Protein AF-0000000068390108 (afdb_homodimer)

Secondary structure (DSSP, 8-s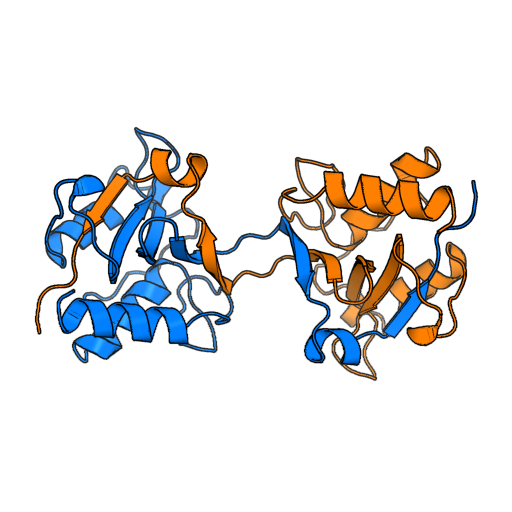tate):
--HHHHHHHHHHHHHTTPBB-TT-EETTTEE-HHHHHHHHHHHHHSS-S--PPP--TTHHHHSSS-HHHHHHHHHSEEE--GGG--TT-EEEEESSTTSPEEEEEEE-STTEEEEEEEEEEEEEEE--HHHHTTEEEEEEPPP-/--HHHHHHHHHHHHHTTPBB-TT-EETTTEE-HHHHHHHHHHHHHSS-S--PPP--TTHHHHSSS-HHHHHHHHHSEEE--GGG--TT-EEEE-SSTTSPP-EEEEE-STTEEEEEEEEEEEEEEE--HHHHTTEEEEEEPPP-

InterPro domains:
  IPR000064 Endopeptidase, NLPC/P60 domain [PF00877] (17-137)
  IPR000064 Endopeptidase, NLPC/P60 domain [PS51935] (2-142)
  IPR011929 NlpC/P60 family, putative phage cell wall peptidase [TIGR02219] (8-142)
  IPR038765 Papain-like cysteine peptidase superfamily [SSF54001] (2-142)

pLDDT: mean 88.24, std 10.46, range [54.06, 98.31]

Solvent-accessible surface area (backbone atoms only — not comparable to full-atom values): 15511 Å² total; per-residue (Å²): 131,53,72,62,26,52,50,45,40,54,48,55,58,70,30,50,67,13,30,41,28,86,90,27,55,38,82,71,65,18,17,20,31,66,20,48,54,48,42,48,42,28,71,70,71,71,45,72,91,67,82,75,69,94,69,57,99,60,46,46,72,74,58,91,47,38,60,56,56,53,49,46,64,74,69,30,41,84,38,96,40,78,90,73,56,50,51,29,20,39,38,32,26,20,92,42,94,89,42,39,37,73,44,36,33,32,30,55,48,98,52,24,27,36,30,33,34,73,49,27,22,23,40,80,39,71,53,42,71,76,54,57,73,19,52,68,46,40,28,31,75,64,76,128,130,54,73,61,26,52,49,45,38,54,48,54,59,70,32,50,68,14,30,42,28,85,89,25,57,38,82,70,66,18,16,20,31,65,21,48,53,48,40,48,40,26,73,71,70,71,45,72,91,67,84,75,70,94,68,57,101,61,48,46,71,75,61,88,46,41,59,56,54,53,48,44,63,73,68,28,40,84,37,97,40,77,90,72,56,49,52,29,19,37,37,31,25,20,92,44,94,90,43,39,38,74,44,39,34,32,29,54,49,97,51,25,27,36,30,32,34,74,48,26,23,21,43,80,39,72,53,42,69,77,55,57,74,19,53,69,47,40,28,31,75,64,75,128

Organism: Agrobacterium fabrum (strain C58 / ATCC 33970) (NCBI:txid176299)

Sequence (288 aa):
MSDTAQKVLAMAESWIGTPYRHQASLSGVGCDCLGLIRGIWRGLYGHEPELPPPYAPDWAERGGEDRLMAAAKRHFLTVPGMEEAQPGDLLLFRWRADAAAKHLGILAGPEHFIHAYEQAAVVRSALVPGWKRRIAGTFRFPDPMSDTAQKVLAMAESWIGTPYRHQASLSGVGCDCLGLIRGIWRGLYGHEPELPPPYAPDWAERGGEDRLMAAAKRHFLTVPGMEEAQPGDLLLFRWRADAAAKHLGILAGPEHFIHAYEQAAVVRSALVPGWKRRIAGTFRFPDP

Radius of gyration: 21.52 Å; Cα contacts (8 Å, |Δi|>4): 615; chains: 2; bounding box: 37×59×45 Å

Foldseek 3Di:
DDPLLVLLLVLLVQQPPAADDPPAADRNDYYAQVSSVQNSVCVRPVDGPDDDDDADLCRQAPPQDQVVVVSCVVRHDDDPDLVRDDFSDKDWDDPDPSGHTRGIFTHHPSPDTGGRDPDDDDDDDDCDPVNVVVDPDDDDDDDD/DDPLLVLLLVLLVQQPPAADDPPAADRNDYYAQVSSVQNSVCVRPVDGPDDDDDADLCRQAPPQDQVVVVSCVVRHDDDPDLVRDDFSDKDWDDPDPSGHTRGMFTHHPSPDTGGRDPDDDDDDDDCDPVNVVVDPDDDDDDDD

Structure (mmCIF, N/CA/C/O backbone):
data_AF-0000000068390108-model_v1
#
loop_
_entity.id
_entity.type
_entity.pdbx_description
1 polymer 'NlpC/P60 domain-containing protein'
#
loop_
_atom_site.group_PDB
_atom_site.id
_atom_site.type_symbol
_atom_site.label_atom_id
_atom_site.label_alt_id
_atom_site.label_comp_id
_atom_site.label_asym_id
_atom_site.label_entity_id
_atom_site.label_seq_id
_atom_site.pdbx_PDB_ins_code
_atom_site.Cartn_x
_atom_site.Cartn_y
_atom_site.Cartn_z
_atom_site.occupancy
_atom_site.B_iso_or_equiv
_atom_site.auth_seq_id
_atom_site.auth_comp_id
_atom_site.auth_asym_id
_atom_site.auth_atom_id
_atom_site.pdbx_PDB_model_num
ATOM 1 N N . MET A 1 1 ? 14.734 19.656 18.812 1 75.75 1 MET A N 1
ATOM 2 C CA . MET A 1 1 ? 13.344 19.391 18.484 1 75.75 1 MET A CA 1
ATOM 3 C C . MET A 1 1 ? 12.414 19.906 19.578 1 75.75 1 MET A C 1
ATOM 5 O O . MET A 1 1 ? 12.672 19.688 20.766 1 75.75 1 MET A O 1
ATOM 9 N N . SER A 1 2 ? 11.406 20.688 19.141 1 88.25 2 SER A N 1
ATOM 10 C CA . SER A 1 2 ? 10.453 21.266 20.078 1 88.25 2 SER A CA 1
ATOM 11 C C . SER A 1 2 ? 9.57 20.188 20.703 1 88.25 2 SER A C 1
ATOM 13 O O . SER A 1 2 ? 9.5 19.062 20.188 1 88.25 2 SER A O 1
ATOM 15 N N . ASP A 1 3 ? 8.992 20.484 21.859 1 92.81 3 ASP A N 1
ATOM 16 C CA . ASP A 1 3 ? 8.062 19.562 22.5 1 92.81 3 ASP A CA 1
ATOM 17 C C . ASP A 1 3 ? 6.918 19.203 21.562 1 92.81 3 ASP A C 1
ATOM 19 O O . ASP A 1 3 ? 6.523 18.031 21.484 1 92.81 3 ASP A O 1
ATOM 23 N N . THR A 1 4 ? 6.484 20.203 20.875 1 95.88 4 THR A N 1
ATOM 24 C CA . THR A 1 4 ? 5.398 19.969 19.922 1 95.88 4 THR A CA 1
ATOM 25 C C . THR A 1 4 ? 5.832 19.016 18.828 1 95.88 4 THR A C 1
ATOM 27 O O . THR A 1 4 ? 5.102 18.078 18.484 1 95.88 4 THR A O 1
ATOM 30 N N . ALA A 1 5 ? 7.008 19.203 18.312 1 95.56 5 ALA A N 1
ATOM 31 C CA . ALA A 1 5 ? 7.539 18.344 17.266 1 95.56 5 ALA A CA 1
ATOM 32 C C . ALA A 1 5 ? 7.672 16.906 17.734 1 95.56 5 ALA A C 1
ATOM 34 O O . ALA A 1 5 ? 7.363 15.969 17 1 95.56 5 ALA A O 1
ATOM 35 N N . GLN A 1 6 ? 8.117 16.75 18.922 1 95.5 6 GLN A N 1
ATOM 36 C CA . GLN A 1 6 ? 8.273 15.414 19.5 1 95.5 6 GLN A CA 1
ATOM 37 C C . GLN A 1 6 ? 6.922 14.719 19.641 1 95.5 6 GLN A C 1
ATOM 39 O O . GLN A 1 6 ? 6.801 13.523 19.359 1 95.5 6 GLN A O 1
ATOM 44 N N . LYS A 1 7 ? 5.969 15.492 20.078 1 96.94 7 LYS A N 1
ATOM 45 C CA . LYS A 1 7 ? 4.625 14.938 20.219 1 96.94 7 LYS A CA 1
ATOM 46 C C . LYS A 1 7 ? 4.043 14.539 18.875 1 96.94 7 LYS A C 1
ATOM 48 O O . LYS A 1 7 ? 3.438 13.469 18.734 1 96.94 7 LYS A O 1
ATOM 53 N N . VAL A 1 8 ? 4.238 15.391 17.906 1 97.5 8 VAL A N 1
ATOM 54 C CA . VAL A 1 8 ? 3.742 15.125 16.562 1 97.5 8 VAL A CA 1
ATOM 55 C C . VAL A 1 8 ? 4.359 13.828 16.031 1 97.5 8 VAL A C 1
ATOM 57 O O . VAL A 1 8 ? 3.652 12.961 15.523 1 97.5 8 VAL A O 1
ATOM 60 N N . LEU A 1 9 ? 5.648 13.703 16.156 1 96 9 LEU A N 1
ATOM 61 C CA . LEU A 1 9 ? 6.355 12.531 15.656 1 96 9 LEU A CA 1
ATOM 62 C C . LEU A 1 9 ? 5.891 11.273 16.375 1 96 9 LEU A C 1
ATOM 64 O O . LEU A 1 9 ? 5.656 10.242 15.734 1 96 9 LEU A O 1
ATOM 68 N N . ALA A 1 10 ? 5.734 11.336 17.672 1 95.62 10 ALA A N 1
ATOM 69 C CA . ALA A 1 10 ? 5.266 10.195 18.453 1 95.62 10 ALA A CA 1
ATOM 70 C C . ALA A 1 10 ? 3.881 9.75 17.984 1 95.62 10 ALA A C 1
ATOM 72 O O . ALA A 1 10 ? 3.621 8.555 17.844 1 95.62 10 ALA A O 1
ATOM 73 N N . MET A 1 11 ? 3.006 10.703 17.766 1 96.88 11 MET A N 1
ATOM 74 C CA . MET A 1 11 ? 1.662 10.383 17.297 1 96.88 11 MET A CA 1
ATOM 75 C C . MET A 1 11 ? 1.709 9.773 15.898 1 96.88 11 MET A C 1
ATOM 77 O O . MET A 1 11 ? 1.065 8.75 15.641 1 96.88 11 MET A O 1
ATOM 81 N N . ALA A 1 12 ? 2.438 10.414 15.039 1 96.88 12 ALA A N 1
ATOM 82 C CA . ALA A 1 12 ? 2.566 9.867 13.688 1 96.88 12 ALA A CA 1
ATOM 83 C C . ALA A 1 12 ? 3.037 8.414 13.727 1 96.88 12 ALA A C 1
ATOM 85 O O . ALA A 1 12 ? 2.51 7.57 13 1 96.88 12 ALA A O 1
ATOM 86 N N . GLU A 1 13 ? 3.99 8.102 14.547 1 93 13 GLU A N 1
ATOM 87 C CA . GLU A 1 13 ? 4.523 6.75 14.672 1 93 13 GLU A CA 1
ATOM 88 C C . GLU A 1 13 ? 3.459 5.785 15.18 1 93 13 GLU A C 1
ATOM 90 O O . GLU A 1 13 ? 3.393 4.637 14.734 1 93 13 GLU A O 1
ATOM 95 N N . SER A 1 14 ? 2.666 6.293 16.062 1 92.69 14 SER A N 1
ATOM 96 C CA . SER A 1 14 ? 1.617 5.438 16.609 1 92.69 14 SER A CA 1
ATOM 97 C C . SER A 1 14 ? 0.571 5.102 15.547 1 92.69 14 SER A C 1
ATOM 99 O O . SER A 1 14 ? -0.184 4.141 15.695 1 92.69 14 SER A O 1
ATOM 101 N N . TRP A 1 15 ? 0.465 5.891 14.477 1 93.81 15 TRP A N 1
ATOM 102 C CA . TRP A 1 15 ? -0.518 5.676 13.422 1 93.81 15 TRP A CA 1
ATOM 103 C C . TRP A 1 15 ? -0.021 4.645 12.414 1 93.81 15 TRP A C 1
ATOM 105 O O . TRP A 1 15 ? -0.787 4.168 11.57 1 93.81 15 TRP A O 1
ATOM 115 N N . ILE A 1 16 ? 1.268 4.316 12.406 1 86.69 16 ILE A N 1
ATOM 116 C CA . ILE A 1 16 ? 1.816 3.371 11.445 1 86.69 16 ILE A CA 1
ATOM 117 C C . ILE A 1 16 ? 1.048 2.055 11.516 1 86.69 16 ILE A C 1
ATOM 119 O O . ILE A 1 16 ? 0.779 1.544 12.602 1 86.69 16 ILE A O 1
ATOM 123 N N . GLY A 1 17 ? 0.64 1.589 10.383 1 79.19 17 GLY A N 1
ATOM 124 C CA . GLY A 1 17 ? -0.137 0.361 10.305 1 79.19 17 GLY A CA 1
ATOM 125 C C . GLY A 1 17 ? -1.623 0.606 10.125 1 79.19 17 GLY A C 1
ATOM 126 O O . GLY A 1 17 ? -2.367 -0.305 9.75 1 79.19 17 GLY A O 1
ATOM 127 N N . THR A 1 18 ? -2.133 1.862 10.461 1 83.94 18 THR A N 1
ATOM 128 C CA . THR A 1 18 ? -3.529 2.203 10.219 1 83.94 18 THR A CA 1
ATOM 129 C C . THR A 1 18 ? -3.875 2.027 8.742 1 83.94 18 THR A C 1
ATOM 131 O O . THR A 1 18 ? -3.188 2.559 7.867 1 83.94 18 THR A O 1
ATOM 134 N N . PRO A 1 19 ? -4.93 1.254 8.445 1 79.38 19 PRO A N 1
ATOM 135 C CA . PRO A 1 19 ? -5.301 1.037 7.043 1 79.38 19 PRO A CA 1
ATOM 136 C C . PRO A 1 19 ? -5.672 2.332 6.324 1 79.38 19 PRO A C 1
ATOM 138 O O . PRO A 1 19 ? -6.215 3.252 6.941 1 79.38 19 PRO A O 1
ATOM 141 N N . TYR A 1 20 ? -5.324 2.336 5.027 1 85.25 20 TYR A N 1
ATOM 142 C CA . TYR A 1 20 ? -5.75 3.477 4.227 1 85.25 20 TYR A CA 1
ATOM 143 C C . TYR A 1 20 ? -7.242 3.408 3.932 1 85.25 20 TYR A C 1
ATOM 145 O O . TYR A 1 20 ? -7.742 2.389 3.443 1 85.25 20 TYR A O 1
ATOM 153 N N . ARG A 1 21 ? -7.945 4.465 4.305 1 80.19 21 ARG A N 1
ATOM 154 C CA . ARG A 1 21 ? -9.352 4.656 3.957 1 80.19 21 ARG A CA 1
ATOM 155 C C . ARG A 1 21 ? -9.633 6.113 3.6 1 80.19 21 ARG A C 1
ATOM 157 O O . ARG A 1 21 ? -9.453 7.004 4.43 1 80.19 21 ARG A O 1
ATOM 164 N N . HIS A 1 22 ? -10.07 6.289 2.359 1 83.56 22 HIS A N 1
ATOM 165 C CA . HIS A 1 22 ? -10.352 7.641 1.89 1 83.56 22 HIS A CA 1
ATOM 166 C C . HIS A 1 22 ? -11.328 8.352 2.814 1 83.56 22 HIS A C 1
ATOM 168 O O . HIS A 1 22 ? -12.359 7.793 3.184 1 83.56 22 HIS A O 1
ATOM 174 N N . GLN A 1 23 ? -10.984 9.57 3.273 1 88.69 23 GLN A N 1
ATOM 175 C CA . GLN A 1 23 ? -11.789 10.523 4.035 1 88.69 23 GLN A CA 1
ATOM 176 C C . GLN A 1 23 ? -11.906 10.094 5.496 1 88.69 23 GLN A C 1
ATOM 178 O O . GLN A 1 23 ? -12.531 10.789 6.301 1 88.69 23 GLN A O 1
ATOM 183 N N . ALA A 1 24 ? -11.32 8.992 5.848 1 88.81 24 ALA A N 1
ATOM 184 C CA . ALA A 1 24 ? -11.328 8.547 7.238 1 88.81 24 ALA A CA 1
ATOM 185 C C . ALA A 1 24 ? -10.203 9.195 8.031 1 88.81 24 ALA A C 1
ATOM 187 O O . ALA A 1 24 ? -9.234 9.695 7.449 1 88.81 24 ALA A O 1
ATOM 188 N N . SER A 1 25 ? -10.375 9.203 9.352 1 94.38 25 SER A N 1
ATOM 189 C CA . SER A 1 25 ? -9.383 9.766 10.266 1 94.38 25 SER A CA 1
ATOM 190 C C . SER A 1 25 ? -9.5 9.164 11.656 1 94.38 25 SER A C 1
ATOM 192 O O . SER A 1 25 ? -9.805 9.867 12.617 1 94.38 25 SER A O 1
ATOM 194 N N . LEU A 1 26 ? -9.234 7.906 11.664 1 92.56 26 LEU A N 1
ATOM 195 C CA . LEU A 1 26 ? -9.273 7.188 12.938 1 92.56 26 LEU A CA 1
ATOM 196 C C . LEU A 1 26 ? -8.109 6.211 13.039 1 92.56 26 LEU A C 1
ATOM 198 O O . LEU A 1 26 ? -8.039 5.238 12.281 1 92.56 26 LEU A O 1
ATOM 202 N N . SER A 1 27 ? -7.27 6.492 13.992 1 92.38 27 SER A N 1
ATOM 203 C CA . SER A 1 27 ? -6.07 5.68 14.18 1 92.38 27 SER A CA 1
ATOM 204 C C . SER A 1 27 ? -6.426 4.215 14.398 1 92.38 27 SER A C 1
ATOM 206 O O . SER A 1 27 ? -7.352 3.896 15.148 1 92.38 27 SER A O 1
ATOM 208 N N . GLY A 1 28 ? -5.746 3.391 13.703 1 83.06 28 GLY A N 1
ATOM 209 C CA . GLY A 1 28 ? -5.941 1.958 13.836 1 83.06 28 GLY A CA 1
ATOM 210 C C . GLY A 1 28 ? -7.098 1.432 13.008 1 83.06 28 GLY A C 1
ATOM 211 O O . GLY A 1 28 ? -7.227 0.222 12.805 1 83.06 28 GLY A O 1
ATOM 212 N N . VAL A 1 29 ? -7.918 2.283 12.531 1 84.06 29 VAL A N 1
ATOM 213 C CA . VAL A 1 29 ? -9.109 1.859 11.805 1 84.06 29 VAL A CA 1
ATOM 214 C C . VAL A 1 29 ? -9 2.264 10.336 1 84.06 29 VAL A C 1
ATOM 216 O O . VAL A 1 29 ? -9.172 1.435 9.438 1 84.06 29 VAL A O 1
ATOM 219 N N . GLY A 1 30 ? -8.75 3.561 10.078 1 86.88 30 GLY A N 1
ATOM 220 C CA . GLY A 1 30 ? -8.617 4.023 8.703 1 86.88 30 GLY A CA 1
ATOM 221 C C . GLY A 1 30 ? -8.305 5.504 8.602 1 86.88 30 GLY A C 1
ATOM 222 O O . GLY A 1 30 ? -8.828 6.309 9.375 1 86.88 30 GLY A O 1
ATOM 223 N N . CYS A 1 31 ? -7.465 5.859 7.633 1 92.44 31 CYS A N 1
ATOM 224 C CA . CYS A 1 31 ? -7.223 7.262 7.312 1 92.44 31 CYS A CA 1
ATOM 225 C C . CYS A 1 31 ? -6.656 7.406 5.902 1 92.44 31 CYS A C 1
ATOM 227 O O . CYS A 1 31 ? -6.137 6.445 5.336 1 92.44 31 CYS A O 1
ATOM 229 N N . ASP A 1 32 ? -6.844 8.539 5.402 1 89.5 32 ASP A N 1
ATOM 230 C CA . ASP A 1 32 ? -6.086 8.945 4.227 1 89.5 32 ASP A CA 1
ATOM 231 C C . ASP A 1 32 ? -4.984 9.938 4.598 1 89.5 32 ASP A C 1
ATOM 233 O O . ASP A 1 32 ? -4.695 10.141 5.777 1 89.5 32 ASP A O 1
ATOM 237 N N . CYS A 1 33 ? -4.266 10.477 3.645 1 93.75 33 CYS A N 1
ATOM 238 C CA . CYS A 1 33 ? -3.139 11.344 3.961 1 93.75 33 CYS A CA 1
ATOM 239 C C . CYS A 1 33 ? -3.59 12.555 4.77 1 93.75 33 CYS A C 1
ATOM 241 O O . CYS A 1 33 ? -2.93 12.945 5.734 1 93.75 33 CYS A O 1
ATOM 243 N N . LEU A 1 34 ? -4.73 13.141 4.379 1 94 34 LEU A N 1
ATOM 244 C CA . LEU A 1 34 ? -5.266 14.258 5.148 1 94 34 LEU A CA 1
ATOM 245 C C . LEU A 1 34 ? -5.777 13.781 6.504 1 94 34 LEU A C 1
ATOM 247 O O . LEU A 1 34 ? -5.586 14.461 7.516 1 94 34 LEU A O 1
ATOM 251 N N . GLY A 1 35 ? -6.426 12.641 6.52 1 95.5 35 GLY A N 1
ATOM 252 C CA . GLY A 1 35 ? -6.922 12.078 7.762 1 95.5 35 GLY A CA 1
ATOM 253 C C . GLY A 1 35 ? -5.832 11.844 8.789 1 95.5 35 GLY A C 1
ATOM 254 O O . GLY A 1 35 ? -6.059 12.008 9.992 1 95.5 35 GLY A O 1
ATOM 255 N N . LEU A 1 36 ? -4.715 11.422 8.359 1 96.75 36 LEU A N 1
ATOM 256 C CA . LEU A 1 36 ? -3.578 11.266 9.266 1 96.75 36 LEU A CA 1
ATOM 257 C C . LEU A 1 36 ? -3.238 12.586 9.953 1 96.75 36 LEU A C 1
ATOM 259 O O . LEU A 1 36 ? -3.111 12.633 11.172 1 96.75 36 LEU A O 1
ATOM 263 N N . ILE A 1 37 ? -3.156 13.664 9.141 1 97.69 37 ILE A N 1
ATOM 264 C CA . ILE A 1 37 ? -2.785 14.969 9.68 1 97.69 37 ILE A CA 1
ATOM 265 C C . ILE A 1 37 ? -3.887 15.477 10.602 1 97.69 37 ILE A C 1
ATOM 267 O O . ILE A 1 37 ? -3.604 16.016 11.68 1 97.69 37 ILE A O 1
ATOM 271 N N . ARG A 1 38 ? -5.168 15.273 10.195 1 96.94 38 ARG A N 1
ATOM 272 C CA . ARG A 1 38 ? -6.293 15.664 11.039 1 96.94 38 ARG A CA 1
ATOM 273 C C . ARG A 1 38 ? -6.266 14.914 12.367 1 96.94 38 ARG A C 1
ATOM 275 O O . ARG A 1 38 ? -6.535 15.5 13.422 1 96.94 38 ARG A O 1
ATOM 282 N N . GLY A 1 39 ? -5.98 13.688 12.336 1 97.25 39 GLY A N 1
ATOM 283 C CA . GLY A 1 39 ? -5.875 12.891 13.555 1 97.25 39 GLY A CA 1
ATOM 284 C C . GLY A 1 39 ? -4.797 13.383 14.5 1 97.25 39 GLY A C 1
ATOM 285 O O . GLY A 1 39 ? -5.02 13.492 15.703 1 97.25 39 GLY A O 1
ATOM 286 N N . ILE A 1 40 ? -3.627 13.648 13.953 1 97.88 40 ILE A N 1
ATOM 287 C CA . ILE A 1 40 ? -2.527 14.172 14.75 1 97.88 40 ILE A CA 1
ATOM 288 C C . ILE A 1 40 ? -2.922 15.523 15.344 1 97.88 40 ILE A C 1
ATOM 290 O O . ILE A 1 40 ? -2.666 15.797 16.516 1 97.88 40 ILE A O 1
ATOM 294 N N . TRP A 1 41 ? -3.555 16.391 14.531 1 97.81 41 TRP A N 1
ATOM 295 C CA . TRP A 1 41 ? -4.012 17.688 14.992 1 97.81 41 TRP A CA 1
ATOM 296 C C . TRP A 1 41 ? -4.973 17.547 16.172 1 97.81 41 TRP A C 1
ATOM 298 O O . TRP A 1 41 ? -4.816 18.234 17.188 1 97.81 41 TRP A O 1
ATOM 308 N N . ARG A 1 42 ? -5.926 16.688 16.047 1 96.69 42 ARG A N 1
ATOM 309 C CA . ARG A 1 42 ? -6.879 16.469 17.125 1 96.69 42 ARG A CA 1
ATOM 310 C C . ARG A 1 42 ? -6.172 16.031 18.406 1 96.69 42 ARG A C 1
ATOM 312 O O . ARG A 1 42 ? -6.555 16.422 19.5 1 96.69 42 ARG A O 1
ATOM 319 N N . GLY A 1 43 ? -5.238 15.172 18.25 1 96.06 43 GLY A N 1
ATOM 320 C CA . GLY A 1 43 ? -4.477 14.711 19.391 1 96.06 43 GLY A CA 1
ATOM 321 C C . GLY A 1 43 ? -3.691 15.82 20.078 1 96.06 43 GLY A C 1
ATOM 322 O O . GLY A 1 43 ? -3.537 15.812 21.297 1 96.06 43 GLY A O 1
ATOM 323 N N . LEU A 1 44 ? -3.236 16.766 19.312 1 95.69 44 LEU A N 1
ATOM 324 C CA . LEU A 1 44 ? -2.395 17.844 19.828 1 95.69 44 LEU A CA 1
ATOM 325 C C . LEU A 1 44 ? -3.242 18.953 20.422 1 95.69 44 LEU A C 1
ATOM 327 O O . LEU A 1 44 ? -2.887 19.516 21.469 1 95.69 44 LEU A O 1
ATOM 331 N N . TYR A 1 45 ? -4.363 19.281 19.734 1 95.88 45 TYR A N 1
ATOM 332 C CA . TYR A 1 45 ? -5.059 20.516 20.062 1 95.88 45 TYR A CA 1
ATOM 333 C C . TYR A 1 45 ? -6.445 20.234 20.625 1 95.88 45 TYR A C 1
ATOM 335 O O . TYR A 1 45 ? -7.09 21.125 21.188 1 95.88 45 TYR A O 1
ATOM 343 N N . GLY A 1 46 ? -6.941 19.094 20.453 1 94.75 46 GLY A N 1
ATOM 344 C CA . GLY A 1 46 ? -8.203 18.703 21.047 1 94.75 46 GLY A CA 1
ATOM 345 C C . GLY A 1 46 ? -9.398 18.969 20.156 1 94.75 46 GLY A C 1
ATOM 346 O O . GLY A 1 46 ? -10.539 18.719 20.547 1 94.75 46 GLY A O 1
ATOM 347 N N . HIS A 1 47 ? -9.18 19.531 18.953 1 93.06 47 HIS A N 1
ATOM 348 C CA . HIS A 1 47 ? -10.234 19.828 18 1 93.06 47 HIS A CA 1
ATOM 349 C C . HIS A 1 47 ? -9.719 19.719 16.562 1 93.06 47 HIS A C 1
ATOM 351 O O . HIS A 1 47 ? -8.516 19.578 16.344 1 93.06 47 HIS A O 1
ATOM 357 N N . GLU A 1 48 ? -10.688 19.672 15.609 1 93.56 48 GLU A N 1
ATOM 358 C CA . GLU A 1 48 ? -10.312 19.672 14.203 1 93.56 48 GLU A CA 1
ATOM 359 C C . GLU A 1 48 ? -9.836 21.062 13.766 1 93.56 48 GLU A C 1
ATOM 361 O O . GLU A 1 48 ? -10.344 22.078 14.242 1 93.56 48 GLU A O 1
ATOM 366 N N . PRO A 1 49 ? -8.82 21.109 12.906 1 89.62 49 PRO A N 1
ATOM 367 C CA . PRO A 1 49 ? -8.469 22.422 12.383 1 89.62 49 PRO A CA 1
ATOM 368 C C . PRO A 1 49 ? -9.602 23.047 11.555 1 89.62 49 PRO A C 1
ATOM 370 O O . PRO A 1 49 ? -9.875 24.25 11.688 1 89.62 49 PRO A O 1
ATOM 373 N N . GLU A 1 50 ? -10.062 22.266 10.688 1 87.56 50 GLU A N 1
ATOM 374 C CA . GLU A 1 50 ? -11.25 22.609 9.906 1 87.56 50 GLU A CA 1
ATOM 375 C C . GLU A 1 50 ? -11.984 21.344 9.445 1 87.56 50 GLU A C 1
ATOM 377 O O . GLU A 1 50 ? -11.391 20.266 9.375 1 87.56 50 GLU A O 1
ATOM 382 N N . LEU A 1 51 ? -13.234 21.484 9.266 1 77.25 51 LEU A N 1
ATOM 383 C CA . LEU A 1 51 ? -13.984 20.344 8.742 1 77.25 51 LEU A CA 1
ATOM 384 C C . LEU A 1 51 ? -13.875 20.281 7.227 1 77.25 51 LEU A C 1
ATOM 386 O O . LEU A 1 51 ? -14.375 21.156 6.523 1 77.25 51 LEU A O 1
ATOM 390 N N . PRO A 1 52 ? -13.156 19.281 6.816 1 72.56 52 PRO A N 1
ATOM 391 C CA . PRO A 1 52 ? -13.086 19.219 5.352 1 72.56 52 PRO A CA 1
ATOM 392 C C . PRO A 1 52 ? -14.414 18.828 4.711 1 72.56 52 PRO A C 1
ATOM 394 O O . PRO A 1 52 ? -15.156 18.031 5.273 1 72.56 52 PRO A O 1
ATOM 397 N N . PRO A 1 53 ? -14.773 19.594 3.648 1 72.25 53 PRO A N 1
ATOM 398 C CA . PRO A 1 53 ? -15.898 19.047 2.885 1 72.25 53 PRO A CA 1
ATOM 399 C C . PRO A 1 53 ? -15.609 17.672 2.312 1 72.25 53 PRO A C 1
ATOM 401 O O . PRO A 1 53 ? -14.453 17.234 2.285 1 72.25 53 PRO A O 1
ATOM 404 N N . PRO A 1 54 ? -16.672 16.953 1.983 1 71.56 54 PRO A N 1
ATOM 405 C CA . PRO A 1 54 ? -16.391 15.711 1.252 1 71.56 54 PRO A CA 1
ATOM 406 C C . PRO A 1 54 ? -15.516 15.945 0.016 1 71.56 54 PRO A C 1
ATOM 408 O O . PRO A 1 54 ? -15.688 16.938 -0.683 1 71.56 54 PRO A O 1
ATOM 411 N N . TYR A 1 55 ? -14.445 15.258 0.011 1 70.81 55 TYR A N 1
ATOM 412 C CA . TYR A 1 55 ? -13.578 15.453 -1.141 1 70.81 55 TYR A CA 1
ATOM 413 C C . TYR A 1 55 ? -13.391 14.148 -1.91 1 70.81 55 TYR A C 1
ATOM 415 O O . TYR A 1 55 ? -13.422 13.062 -1.324 1 70.81 55 TYR A O 1
ATOM 423 N N . ALA A 1 56 ? -13.445 14.336 -3.297 1 68.12 56 ALA A N 1
ATOM 424 C CA . ALA A 1 56 ? -13.242 13.18 -4.176 1 68.12 56 ALA A CA 1
ATOM 425 C C . ALA A 1 56 ? -11.766 12.781 -4.215 1 68.12 56 ALA A C 1
ATOM 427 O O . ALA A 1 56 ? -10.891 13.578 -3.875 1 68.12 56 ALA A O 1
ATOM 428 N N . PRO A 1 57 ? -11.492 11.492 -4.559 1 63.22 57 PRO A N 1
ATOM 429 C CA . PRO A 1 57 ? -10.102 11.055 -4.664 1 63.22 57 PRO A CA 1
ATOM 430 C C . PRO A 1 57 ? -9.25 11.977 -5.539 1 63.22 57 PRO A C 1
ATOM 432 O O . PRO A 1 57 ? -8.047 12.102 -5.32 1 63.22 57 PRO A O 1
ATOM 435 N N . ASP A 1 58 ? -10 12.656 -6.531 1 63.34 58 ASP A N 1
ATOM 436 C CA . ASP A 1 58 ? -9.281 13.523 -7.461 1 63.34 58 ASP A CA 1
ATOM 437 C C . ASP A 1 58 ? -9.508 15 -7.121 1 63.34 58 ASP A C 1
ATOM 439 O O . ASP A 1 58 ? -9.344 15.867 -7.977 1 63.34 58 ASP A O 1
ATOM 443 N N . TRP A 1 59 ? -9.93 15.289 -5.902 1 58.72 59 TRP A N 1
ATOM 444 C CA . TRP A 1 59 ? -10.344 16.609 -5.449 1 58.72 59 TRP A CA 1
ATOM 445 C C . TRP A 1 59 ? -9.281 17.656 -5.781 1 58.72 59 TRP A C 1
ATOM 447 O O . TRP A 1 59 ? -9.617 18.812 -6.055 1 58.72 59 TRP A O 1
ATOM 457 N N . ALA A 1 60 ? -8.078 17.422 -5.758 1 59.56 60 ALA A N 1
ATOM 458 C CA . ALA A 1 60 ? -7.016 18.406 -5.934 1 59.56 60 ALA A CA 1
ATOM 459 C C . ALA A 1 60 ? -6.906 18.844 -7.395 1 59.56 60 ALA A C 1
ATOM 461 O O . ALA A 1 60 ? -6.457 19.953 -7.688 1 59.56 60 ALA A O 1
ATOM 462 N N . GLU A 1 61 ? -7.453 17.984 -8.297 1 61.88 61 GLU A N 1
ATOM 463 C CA . GLU A 1 61 ? -7.344 18.266 -9.719 1 61.88 61 GLU A CA 1
ATOM 464 C C . GLU A 1 61 ? -8.461 19.188 -10.188 1 61.88 61 GLU A C 1
ATOM 466 O O . GLU A 1 61 ? -8.336 19.859 -11.219 1 61.88 61 GLU A O 1
ATOM 471 N N . ARG A 1 62 ? -9.625 19.172 -9.672 1 58.25 62 ARG A N 1
ATOM 472 C CA . ARG A 1 62 ? -10.812 19.797 -10.25 1 58.25 62 ARG A CA 1
ATOM 473 C C . ARG A 1 62 ? -10.852 21.281 -9.945 1 58.25 62 ARG A C 1
ATOM 475 O O . ARG A 1 62 ? -11.477 22.062 -10.672 1 58.25 62 ARG A O 1
ATOM 482 N N . GLY A 1 63 ? -10.344 21.766 -8.93 1 54.38 63 GLY A N 1
ATOM 483 C CA . GLY A 1 63 ? -10.68 23.141 -8.602 1 54.38 63 GLY A CA 1
ATOM 484 C C . GLY A 1 63 ? -9.477 24.062 -8.625 1 54.38 63 GLY A C 1
ATOM 485 O O . GLY A 1 63 ? -9.586 25.25 -8.258 1 54.38 63 GLY A O 1
ATOM 486 N N . GLY A 1 64 ? -8.727 24.219 -9.797 1 63.34 64 GLY A N 1
ATOM 487 C CA . GLY A 1 64 ? -7.668 25.172 -10.055 1 63.34 64 GLY A CA 1
ATOM 488 C C . GLY A 1 64 ? -6.969 25.641 -8.797 1 63.34 64 GLY A C 1
ATOM 489 O O . GLY A 1 64 ? -5.906 26.266 -8.867 1 63.34 64 GLY A O 1
ATOM 490 N N . GLU A 1 65 ? -7.574 25.438 -7.637 1 78.19 65 GLU A N 1
ATOM 491 C CA . GLU A 1 65 ? -6.98 25.984 -6.418 1 78.19 65 GLU A CA 1
ATOM 492 C C . GLU A 1 65 ? -6.215 24.906 -5.652 1 78.19 65 GLU A C 1
ATOM 494 O O . GLU A 1 65 ? -6.637 23.75 -5.613 1 78.19 65 GLU A O 1
ATOM 499 N N . ASP A 1 66 ? -5.059 25.281 -5.16 1 90.81 66 ASP A N 1
ATOM 500 C CA . ASP A 1 66 ? -4.242 24.422 -4.309 1 90.81 66 ASP A CA 1
ATOM 501 C C . ASP A 1 66 ? -4.75 24.422 -2.869 1 90.81 66 ASP A C 1
ATOM 503 O O . ASP A 1 66 ? -4.211 25.141 -2.021 1 90.81 66 ASP A O 1
ATOM 507 N N . ARG A 1 67 ? -5.801 23.719 -2.611 1 89.06 67 ARG A N 1
ATOM 508 C CA . ARG A 1 67 ? -6.539 23.75 -1.354 1 89.06 67 ARG A CA 1
ATOM 509 C C . ARG A 1 67 ? -5.668 23.266 -0.198 1 89.06 67 ARG A C 1
ATOM 511 O O . ARG A 1 67 ? -5.75 23.797 0.911 1 89.06 67 ARG A O 1
ATOM 518 N N . LEU A 1 68 ? -4.832 22.25 -0.392 1 92.69 68 LEU A N 1
ATOM 519 C CA . LEU A 1 68 ? -3.965 21.75 0.667 1 92.69 68 LEU A CA 1
ATOM 520 C C . LEU A 1 68 ? -2.92 22.781 1.059 1 92.69 68 LEU A C 1
ATOM 522 O O . LEU A 1 68 ? -2.656 23 2.246 1 92.69 68 LEU A O 1
ATOM 526 N N . MET A 1 69 ? -2.424 23.422 0.021 1 94.75 69 MET A N 1
ATOM 527 C CA . MET A 1 69 ? -1.458 24.484 0.276 1 94.75 69 MET A CA 1
ATOM 528 C C . MET A 1 69 ? -2.102 25.641 1.052 1 94.75 69 MET A C 1
ATOM 530 O O . MET A 1 69 ? -1.527 26.141 2.02 1 94.75 69 MET A O 1
ATOM 534 N N . ALA A 1 70 ? -3.266 26.031 0.621 1 94.06 70 ALA A N 1
ATOM 535 C CA . ALA A 1 70 ? -3.982 27.109 1.302 1 94.06 70 ALA A CA 1
ATOM 536 C C . ALA A 1 70 ? -4.273 26.734 2.754 1 94.06 70 ALA A C 1
ATOM 538 O O . ALA A 1 70 ? -4.098 27.562 3.656 1 94.06 70 ALA A O 1
ATOM 539 N N . ALA A 1 71 ? -4.707 25.594 3.002 1 94.38 71 ALA A N 1
ATOM 540 C CA . ALA A 1 71 ? -4.996 25.125 4.355 1 94.38 71 ALA A CA 1
ATOM 541 C C . ALA A 1 71 ? -3.727 25.094 5.203 1 94.38 71 ALA A C 1
ATOM 543 O O . ALA A 1 71 ? -3.738 25.484 6.371 1 94.38 71 ALA A O 1
ATOM 544 N N . ALA A 1 72 ? -2.654 24.562 4.648 1 96.25 72 ALA A N 1
ATOM 545 C CA . ALA A 1 72 ? -1.386 24.5 5.367 1 96.25 72 ALA A CA 1
ATOM 546 C C . ALA A 1 72 ? -0.93 25.906 5.793 1 96.25 72 ALA A C 1
ATOM 548 O O . ALA A 1 72 ? -0.526 26.109 6.941 1 96.25 72 ALA A O 1
ATOM 549 N N . LYS A 1 73 ? -1.081 26.828 4.898 1 96 73 LYS A N 1
ATOM 550 C CA . LYS A 1 73 ? -0.662 28.188 5.188 1 96 73 LYS A CA 1
ATOM 551 C C . LYS A 1 73 ? -1.55 28.828 6.254 1 96 73 LYS A C 1
ATOM 553 O O . LYS A 1 73 ? -1.091 29.656 7.035 1 96 73 LYS A O 1
ATOM 558 N N . ARG A 1 74 ? -2.775 28.422 6.297 1 95.62 74 ARG A N 1
ATOM 559 C CA . ARG A 1 74 ? -3.723 28.969 7.262 1 95.62 74 ARG A CA 1
ATOM 560 C C . ARG A 1 74 ? -3.455 28.422 8.664 1 95.62 74 ARG A C 1
ATOM 562 O O . ARG A 1 74 ? -3.586 29.141 9.648 1 95.62 74 ARG A O 1
ATOM 569 N N . HIS A 1 75 ? -3.025 27.156 8.766 1 96.56 75 HIS A N 1
ATOM 570 C CA . HIS A 1 75 ? -3.08 26.5 10.07 1 96.56 75 HIS A CA 1
ATOM 571 C C . HIS A 1 75 ? -1.681 26.219 10.602 1 96.56 75 HIS A C 1
ATOM 573 O O . HIS A 1 75 ? -1.507 25.984 11.805 1 96.56 75 HIS A O 1
ATOM 579 N N . PHE A 1 76 ? -0.713 26.188 9.734 1 97.5 76 PHE A N 1
ATOM 580 C CA . PHE A 1 76 ? 0.64 25.812 10.125 1 97.5 76 PHE A CA 1
ATOM 581 C C . PHE A 1 76 ? 1.605 26.969 9.922 1 97.5 76 PHE A C 1
ATOM 583 O O . PHE A 1 76 ? 1.256 27.969 9.297 1 97.5 76 PHE A O 1
ATOM 590 N N . LEU A 1 77 ? 2.77 26.859 10.578 1 97.12 77 LEU A N 1
ATOM 591 C CA . LEU A 1 77 ? 3.857 27.797 10.32 1 97.12 77 LEU A CA 1
ATOM 592 C C . LEU A 1 77 ? 4.66 27.375 9.094 1 97.12 77 LEU A C 1
ATOM 594 O O . LEU A 1 77 ? 4.949 26.188 8.906 1 97.12 77 LEU A O 1
ATOM 598 N N . THR A 1 78 ? 4.98 28.344 8.289 1 97.19 78 THR A N 1
ATOM 599 C CA . THR A 1 78 ? 5.75 28.031 7.086 1 97.19 78 THR A CA 1
ATOM 600 C C . THR A 1 78 ? 7.219 27.797 7.43 1 97.19 78 THR A C 1
ATOM 602 O O . THR A 1 78 ? 7.82 28.578 8.172 1 97.19 78 THR A O 1
ATOM 605 N N . VAL A 1 79 ? 7.758 26.703 6.98 1 96.69 79 VAL A N 1
ATOM 606 C CA . VAL A 1 79 ? 9.188 26.422 6.996 1 96.69 79 VAL A CA 1
ATOM 607 C C . VAL A 1 79 ? 9.781 26.703 5.617 1 96.69 79 VAL A C 1
ATOM 609 O O . VAL A 1 79 ? 9.336 26.141 4.617 1 96.69 79 VAL A O 1
ATOM 612 N N . PRO A 1 80 ? 10.703 27.562 5.504 1 92.38 80 PRO A N 1
ATOM 613 C CA . PRO A 1 80 ? 11.148 28.094 4.219 1 92.38 80 PRO A CA 1
ATOM 614 C C . PRO A 1 80 ? 11.648 27.016 3.264 1 92.38 80 PRO A C 1
ATOM 616 O O . PRO A 1 80 ? 11.562 27.188 2.043 1 92.38 80 PRO A O 1
ATOM 619 N N . GLY A 1 81 ? 12.281 25.984 3.775 1 91.12 81 GLY A N 1
ATOM 620 C CA . GLY A 1 81 ? 12.797 24.922 2.924 1 91.12 81 GLY A CA 1
ATOM 621 C C . GLY A 1 81 ? 13.195 23.688 3.695 1 91.12 81 GLY A C 1
ATOM 622 O O . GLY A 1 81 ? 13.125 23.656 4.926 1 91.12 81 GLY A O 1
ATOM 623 N N . MET A 1 82 ? 13.523 22.656 2.941 1 92.06 82 MET A N 1
ATOM 624 C CA . MET A 1 82 ? 13.867 21.375 3.539 1 92.06 82 MET A CA 1
ATOM 625 C C . MET A 1 82 ? 15.109 21.5 4.418 1 92.06 82 MET A C 1
ATOM 627 O O . MET A 1 82 ? 15.273 20.719 5.367 1 92.06 82 MET A O 1
ATOM 631 N N . GLU A 1 83 ? 15.961 22.516 4.164 1 93.25 83 GLU A N 1
ATOM 632 C CA . GLU A 1 83 ? 17.172 22.719 4.953 1 93.25 83 GLU A CA 1
ATOM 633 C C . GLU A 1 83 ? 16.828 23.109 6.391 1 93.25 83 GLU A C 1
ATOM 635 O O . GLU A 1 83 ? 17.609 22.859 7.309 1 93.25 83 GLU A O 1
ATOM 640 N N . GLU A 1 84 ? 15.727 23.688 6.582 1 95.38 84 GLU A N 1
ATOM 641 C CA . GLU A 1 84 ? 15.297 24.125 7.906 1 95.38 84 GLU A CA 1
ATOM 642 C C . GLU A 1 84 ? 14.234 23.203 8.477 1 95.38 84 GLU A C 1
ATOM 644 O O . GLU A 1 84 ? 13.75 23.406 9.586 1 95.38 84 GLU A O 1
ATOM 649 N N . ALA A 1 85 ? 13.875 22.203 7.691 1 95.62 85 ALA A N 1
ATOM 650 C CA . ALA A 1 85 ? 12.852 21.25 8.125 1 95.62 85 ALA A CA 1
ATOM 651 C C . ALA A 1 85 ? 13.352 20.375 9.266 1 95.62 85 ALA A C 1
ATOM 653 O O . ALA A 1 85 ? 14.539 20.047 9.328 1 95.62 85 ALA A O 1
ATOM 654 N N . GLN A 1 86 ? 12.531 20.078 10.188 1 95.81 86 GLN A N 1
ATOM 655 C CA . GLN A 1 86 ? 12.812 19.219 11.328 1 95.81 86 GLN A CA 1
ATOM 656 C C . GLN A 1 86 ? 11.789 18.094 11.438 1 95.81 86 GLN A C 1
ATOM 658 O O . GLN A 1 86 ? 10.656 18.234 10.977 1 95.81 86 GLN A O 1
ATOM 663 N N . PRO A 1 87 ? 12.25 16.922 12.07 1 96.38 87 PRO A N 1
ATOM 664 C CA . PRO A 1 87 ? 11.242 15.883 12.32 1 96.38 87 PRO A CA 1
ATOM 665 C C . PRO A 1 87 ? 9.992 16.438 13 1 96.38 87 PRO A C 1
ATOM 667 O O . PRO A 1 87 ? 10.094 17.25 13.922 1 96.38 87 PRO A O 1
ATOM 670 N N . GLY A 1 88 ? 8.875 16.031 12.547 1 97.56 88 GLY A N 1
ATOM 671 C CA . GLY A 1 88 ? 7.617 16.547 13.055 1 97.56 88 GLY A CA 1
ATOM 672 C C . GLY A 1 88 ? 6.965 17.562 12.133 1 97.56 88 GLY A C 1
ATOM 673 O O . GLY A 1 88 ? 5.781 17.875 12.281 1 97.56 88 GLY A O 1
ATOM 674 N N . ASP A 1 89 ? 7.738 18.047 11.164 1 98 89 ASP A N 1
ATOM 675 C CA . ASP A 1 89 ? 7.191 19 10.203 1 98 89 ASP A CA 1
ATOM 676 C C . ASP A 1 89 ? 6.289 18.312 9.188 1 98 89 ASP A C 1
ATOM 678 O O . ASP A 1 89 ? 6.48 17.125 8.891 1 98 89 ASP A O 1
ATOM 682 N N . LEU A 1 90 ? 5.328 19.047 8.672 1 98.31 90 LEU A N 1
ATOM 683 C CA . LEU A 1 90 ? 4.406 18.625 7.617 1 98.31 90 LEU A CA 1
ATOM 684 C C . LEU A 1 90 ? 5.027 18.812 6.238 1 98.31 90 LEU A C 1
ATOM 686 O O . LEU A 1 90 ? 5.562 19.891 5.941 1 98.31 90 LEU A O 1
ATOM 690 N N . LEU A 1 91 ? 4.969 17.781 5.445 1 97.69 91 LEU A N 1
ATOM 691 C CA . LEU A 1 91 ? 5.375 17.859 4.047 1 97.69 91 LEU A CA 1
ATOM 692 C C . LEU A 1 91 ? 4.164 17.797 3.123 1 97.69 91 LEU A C 1
ATOM 694 O O . LEU A 1 91 ? 3.314 16.906 3.275 1 97.69 91 LEU A O 1
ATOM 698 N N . LEU A 1 92 ? 4.078 18.719 2.207 1 97 92 LEU A N 1
ATOM 699 C CA . LEU A 1 92 ? 3.109 18.656 1.117 1 97 92 LEU A CA 1
ATOM 700 C C . LEU A 1 92 ? 3.775 18.203 -0.178 1 97 92 LEU A C 1
ATOM 702 O O . LEU A 1 92 ? 4.887 18.625 -0.493 1 97 92 LEU A O 1
ATOM 706 N N . PHE A 1 93 ? 3.094 17.328 -0.922 1 93.94 93 PHE A N 1
ATOM 707 C CA . PHE A 1 93 ? 3.631 16.797 -2.17 1 93.94 93 PHE A CA 1
ATOM 708 C C . PHE A 1 93 ? 2.701 17.109 -3.336 1 93.94 93 PHE A C 1
ATOM 710 O O . PHE A 1 93 ? 1.478 17.094 -3.184 1 93.94 93 PHE A O 1
ATOM 717 N N . ARG A 1 94 ? 3.301 17.438 -4.441 1 92.31 94 ARG A N 1
ATOM 718 C CA . AR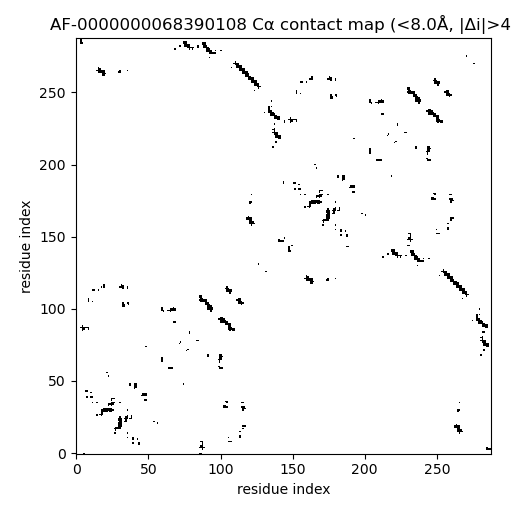G A 1 94 ? 2.574 17.547 -5.703 1 92.31 94 ARG A CA 1
ATOM 719 C C . ARG A 1 94 ? 3.225 16.688 -6.785 1 92.31 94 ARG A C 1
ATOM 721 O O . ARG A 1 94 ? 4.438 16.469 -6.766 1 92.31 94 ARG A O 1
ATOM 728 N N . TRP A 1 95 ? 2.488 16.234 -7.688 1 83.06 95 TRP A N 1
ATOM 729 C CA . TRP A 1 95 ? 2.973 15.289 -8.695 1 83.06 95 TRP A CA 1
ATOM 730 C C . TRP A 1 95 ? 3.643 16.016 -9.852 1 83.06 95 TRP A C 1
ATOM 732 O O . TRP A 1 95 ? 4.586 15.508 -10.453 1 83.06 95 TRP A O 1
ATOM 742 N N . ARG A 1 96 ? 3.127 17.203 -10.117 1 83.94 96 ARG A N 1
ATOM 743 C CA . ARG A 1 96 ? 3.732 18.094 -11.117 1 83.94 96 ARG A CA 1
ATOM 744 C C . ARG A 1 96 ? 3.869 19.516 -10.586 1 83.94 96 ARG A C 1
ATOM 746 O O . ARG A 1 96 ? 3.092 19.938 -9.734 1 83.94 96 ARG A O 1
ATOM 753 N N . ALA A 1 97 ? 4.852 20.25 -11.117 1 85.94 97 ALA A N 1
ATOM 754 C CA . ALA A 1 97 ? 5.164 21.594 -10.625 1 85.94 97 ALA A CA 1
ATOM 755 C C . ALA A 1 97 ? 3.959 22.516 -10.75 1 85.94 97 ALA A C 1
ATOM 757 O O . ALA A 1 97 ? 3.736 23.375 -9.898 1 85.94 97 ALA A O 1
ATOM 758 N N . ASP A 1 98 ? 3.154 22.266 -11.711 1 86.88 98 ASP A N 1
ATOM 759 C CA . ASP A 1 98 ? 2.031 23.156 -11.977 1 86.88 98 ASP A CA 1
ATOM 760 C C . ASP A 1 98 ? 0.729 22.578 -11.422 1 86.88 98 ASP A C 1
ATOM 762 O O . ASP A 1 98 ? -0.349 23.141 -11.656 1 86.88 98 ASP A O 1
ATOM 766 N N . ALA A 1 99 ? 0.875 21.578 -10.742 1 88.38 99 ALA A N 1
ATOM 767 C CA . ALA A 1 99 ? -0.313 20.938 -10.188 1 88.38 99 ALA A CA 1
ATOM 768 C C . ALA A 1 99 ? -0.464 21.266 -8.703 1 88.38 99 ALA A C 1
ATOM 770 O O . ALA A 1 99 ? 0.514 21.594 -8.031 1 88.38 99 ALA A O 1
ATOM 771 N N . ALA A 1 100 ? -1.645 21.203 -8.32 1 90.44 100 ALA A N 1
ATOM 772 C CA . ALA A 1 100 ? -1.921 21.375 -6.895 1 90.44 100 ALA A CA 1
ATOM 773 C C . ALA A 1 100 ? -1.293 20.25 -6.07 1 90.44 100 ALA A C 1
ATOM 775 O O . ALA A 1 100 ? -1.132 19.125 -6.559 1 90.44 100 ALA A O 1
ATOM 776 N N . ALA A 1 101 ? -0.813 20.609 -4.781 1 93.19 101 ALA A N 1
ATOM 777 C CA . ALA A 1 101 ? -0.4 19.578 -3.846 1 93.19 101 ALA A CA 1
ATOM 778 C C . ALA A 1 101 ? -1.546 18.609 -3.559 1 93.19 101 ALA A C 1
ATOM 780 O O . ALA A 1 101 ? -2.695 19.031 -3.408 1 93.19 101 ALA A O 1
ATOM 781 N N . LYS A 1 102 ? -1.22 17.281 -3.467 1 89.69 102 LYS A N 1
ATOM 782 C CA . LYS A 1 102 ? -2.279 16.281 -3.332 1 89.69 102 LYS A CA 1
ATOM 783 C C . LYS A 1 102 ? -1.942 15.258 -2.25 1 89.69 102 LYS A C 1
ATOM 785 O O . LYS A 1 102 ? -2.734 14.359 -1.971 1 89.69 102 LYS A O 1
ATOM 790 N N . HIS A 1 103 ? -0.835 15.312 -1.73 1 91.12 103 HIS A N 1
ATOM 791 C CA . HIS A 1 103 ? -0.398 14.359 -0.721 1 91.12 103 HIS A CA 1
ATOM 792 C C . HIS A 1 103 ? 0.334 15.055 0.421 1 91.12 103 HIS A C 1
ATOM 794 O O . HIS A 1 103 ? 0.789 16.188 0.27 1 91.12 103 HIS A O 1
ATOM 800 N N . LEU A 1 104 ? 0.286 14.461 1.54 1 95.69 104 LEU A N 1
ATOM 801 C CA . LEU A 1 104 ? 0.998 15.039 2.676 1 95.69 104 LEU A CA 1
ATOM 802 C C . LEU A 1 104 ? 1.445 13.953 3.645 1 95.69 104 LEU A C 1
ATOM 804 O O . LEU A 1 104 ? 0.9 12.844 3.639 1 95.69 104 LEU A O 1
ATOM 808 N N . GLY A 1 105 ? 2.445 14.25 4.426 1 97.19 105 GLY A N 1
ATOM 809 C CA . GLY A 1 105 ? 3.035 13.375 5.43 1 97.19 105 GLY A CA 1
ATOM 810 C C . GLY A 1 105 ? 3.852 14.125 6.465 1 97.19 105 GLY A C 1
ATOM 811 O O . GLY A 1 105 ? 3.963 15.352 6.406 1 97.19 105 GLY A O 1
ATOM 812 N N . ILE A 1 106 ? 4.328 13.391 7.434 1 98 106 ILE A N 1
ATOM 813 C CA . ILE A 1 106 ? 5.109 13.953 8.531 1 98 106 ILE A CA 1
ATOM 814 C C . ILE A 1 106 ? 6.574 13.547 8.375 1 98 106 ILE A C 1
ATOM 816 O O . ILE A 1 106 ? 6.891 12.352 8.297 1 98 106 ILE A O 1
ATOM 820 N N . LEU A 1 107 ? 7.457 14.531 8.328 1 97.06 107 LEU A N 1
ATOM 821 C CA . LEU A 1 107 ? 8.891 14.25 8.32 1 97.06 107 LEU A CA 1
ATOM 822 C C . LEU A 1 107 ? 9.305 13.477 9.57 1 97.06 107 LEU A C 1
ATOM 824 O O . LEU A 1 107 ? 8.945 13.859 10.688 1 97.06 107 LEU A O 1
ATOM 828 N N . ALA A 1 108 ? 9.945 12.344 9.398 1 95.12 108 ALA A N 1
ATOM 829 C CA . ALA A 1 108 ? 10.367 11.461 10.484 1 95.12 108 ALA A CA 1
ATOM 830 C C . ALA A 1 108 ? 11.867 11.195 10.422 1 95.12 108 ALA A C 1
ATOM 832 O O . ALA A 1 108 ? 12.289 10.062 10.18 1 95.12 108 ALA A O 1
ATOM 833 N N . GLY A 1 109 ? 12.648 12.062 10.805 1 90.25 109 GLY A N 1
ATOM 834 C CA . GLY A 1 109 ? 14.078 12.086 10.57 1 90.25 109 GLY A CA 1
ATOM 835 C C . GLY A 1 109 ? 14.469 12.727 9.25 1 90.25 109 GLY A C 1
ATOM 836 O O . GLY A 1 109 ? 13.602 13.117 8.469 1 90.25 109 GLY A O 1
ATOM 837 N N . PRO A 1 110 ? 15.766 12.859 8.992 1 88.81 110 PRO A N 1
ATOM 838 C CA . PRO A 1 110 ? 16.203 13.594 7.805 1 88.81 110 PRO A CA 1
ATOM 839 C C . PRO A 1 110 ? 15.922 12.852 6.504 1 88.81 110 PRO A C 1
ATOM 841 O O . PRO A 1 110 ? 15.883 13.461 5.434 1 88.81 110 PRO A O 1
ATOM 844 N N . GLU A 1 111 ? 15.617 11.562 6.598 1 87.12 111 GLU A N 1
ATOM 845 C CA . GLU A 1 111 ? 15.547 10.812 5.348 1 87.12 111 GLU A CA 1
ATOM 846 C C . GLU A 1 111 ? 14.281 9.977 5.277 1 87.12 111 GLU A C 1
ATOM 848 O O . GLU A 1 111 ? 14.172 9.062 4.457 1 87.12 111 GLU A O 1
ATOM 853 N N . HIS A 1 112 ? 13.359 10.227 6.184 1 88.75 112 HIS A N 1
ATOM 854 C CA . HIS A 1 112 ? 12.125 9.453 6.188 1 88.75 112 HIS A CA 1
ATOM 855 C C . HIS A 1 112 ? 10.914 10.344 6.469 1 88.75 112 HIS A C 1
ATOM 857 O O . HIS A 1 112 ? 11.062 11.453 6.98 1 88.75 112 HIS A O 1
ATOM 863 N N . PHE A 1 113 ? 9.773 9.867 6.082 1 92.75 113 PHE A N 1
ATOM 864 C CA . PHE A 1 113 ? 8.508 10.508 6.422 1 92.75 113 PHE A CA 1
ATOM 865 C C . PHE A 1 113 ? 7.402 9.477 6.594 1 92.75 113 PHE A C 1
ATOM 867 O O . PHE A 1 113 ? 7.516 8.352 6.102 1 92.75 113 PHE A O 1
ATOM 874 N N . ILE A 1 114 ? 6.438 9.836 7.348 1 93.56 114 ILE A N 1
ATOM 875 C CA . ILE A 1 114 ? 5.281 8.992 7.633 1 93.56 114 ILE A CA 1
ATOM 876 C C . ILE A 1 114 ? 4.047 9.547 6.926 1 93.56 114 ILE A C 1
ATOM 878 O O . ILE A 1 114 ? 3.754 10.742 7.023 1 93.56 114 ILE A O 1
ATOM 882 N N . HIS A 1 115 ? 3.41 8.664 6.148 1 93.69 115 HIS A N 1
ATOM 883 C CA . HIS A 1 115 ? 2.24 9.086 5.387 1 93.69 115 HIS A CA 1
ATOM 884 C C . HIS A 1 115 ? 1.26 7.93 5.203 1 93.69 115 HIS A C 1
ATOM 886 O O . HIS A 1 115 ? 1.643 6.762 5.305 1 93.69 115 HIS A O 1
ATOM 892 N N . ALA A 1 116 ? 0.013 8.32 5.156 1 91.06 116 ALA A N 1
ATOM 893 C CA . ALA A 1 116 ? -0.975 7.355 4.688 1 91.06 116 ALA A CA 1
ATOM 894 C C . ALA A 1 116 ? -0.917 7.203 3.168 1 91.06 116 ALA A C 1
ATOM 896 O O . ALA A 1 116 ? -1.107 8.172 2.434 1 91.06 116 ALA A O 1
ATOM 897 N N . TYR A 1 117 ? -0.595 6.074 2.824 1 77.56 117 TYR A N 1
ATOM 898 C CA . TYR A 1 117 ? -0.311 5.871 1.409 1 77.56 117 TYR A CA 1
ATOM 899 C C . TYR A 1 117 ? -1.08 4.672 0.867 1 77.56 117 TYR A C 1
ATOM 901 O O . TYR A 1 117 ? -1.073 3.596 1.472 1 77.56 117 TYR A O 1
ATOM 909 N N . GLU A 1 118 ? -1.9 5.074 0.038 1 65.94 118 GLU A N 1
ATOM 910 C CA . GLU A 1 118 ? -2.506 3.975 -0.708 1 65.94 118 GLU A CA 1
ATOM 911 C C . GLU A 1 118 ? -1.55 3.436 -1.769 1 65.94 118 GLU A C 1
ATOM 913 O O . GLU A 1 118 ? -1.247 4.121 -2.746 1 65.94 118 GLU A O 1
ATOM 918 N N . GLN A 1 119 ? -0.454 2.926 -1.347 1 59.44 119 GLN A N 1
ATOM 919 C CA . GLN A 1 119 ? 0.348 2.389 -2.441 1 59.44 119 GLN A CA 1
ATOM 920 C C . GLN A 1 119 ? 0.088 0.898 -2.635 1 59.44 119 GLN A C 1
ATOM 922 O O . GLN A 1 119 ? 0.079 0.134 -1.667 1 59.44 119 GLN A O 1
ATOM 927 N N . ALA A 1 120 ? -0.694 0.703 -3.527 1 63.38 120 ALA A N 1
ATOM 928 C CA . ALA A 1 120 ? -0.891 -0.665 -4.004 1 63.38 120 ALA A CA 1
ATOM 929 C C . ALA A 1 120 ? 0.174 -1.049 -5.023 1 63.38 120 ALA A C 1
ATOM 931 O O . ALA A 1 120 ? 0.266 -0.439 -6.094 1 63.38 120 ALA A O 1
ATOM 932 N N . ALA A 1 121 ? 1.338 -1.648 -4.402 1 75 121 ALA A N 1
ATOM 933 C CA . ALA A 1 121 ? 2.361 -2.107 -5.34 1 75 121 ALA A CA 1
ATOM 934 C C . ALA A 1 121 ? 2.816 -3.525 -5 1 75 121 ALA A C 1
ATOM 936 O O . ALA A 1 121 ? 2.354 -4.117 -4.02 1 75 121 ALA A O 1
ATOM 937 N N . VAL A 1 122 ? 3.646 -4.062 -5.816 1 85.56 122 VAL A N 1
ATOM 938 C CA . VAL A 1 122 ? 4.422 -5.246 -5.461 1 85.56 122 VAL A CA 1
ATOM 939 C C . VAL A 1 122 ? 5.5 -4.875 -4.445 1 85.56 122 VAL A C 1
ATOM 941 O O . VAL A 1 122 ? 6.281 -3.949 -4.672 1 85.56 122 VAL A O 1
ATOM 944 N N . VAL A 1 123 ? 5.504 -5.539 -3.229 1 82.06 123 VAL A N 1
ATOM 945 C CA . VAL A 1 123 ? 6.406 -5.211 -2.131 1 82.06 123 VAL A CA 1
ATOM 946 C C . VAL A 1 123 ? 7.012 -6.492 -1.559 1 82.06 123 VAL A C 1
ATOM 948 O O . VAL A 1 123 ? 6.48 -7.586 -1.769 1 82.06 123 VAL A O 1
ATOM 951 N N . ARG A 1 124 ? 8.25 -6.379 -0.977 1 84.88 124 ARG A N 1
ATOM 952 C CA . ARG A 1 124 ? 8.82 -7.414 -0.124 1 84.88 124 ARG A CA 1
ATOM 953 C C . ARG A 1 124 ? 8.43 -7.207 1.333 1 84.88 124 ARG A C 1
ATOM 955 O O . ARG A 1 124 ? 8.758 -6.18 1.931 1 84.88 124 ARG A O 1
ATOM 962 N N . SER A 1 125 ? 7.691 -8.102 1.854 1 80.19 125 SER A N 1
ATOM 963 C CA . SER A 1 125 ? 7.215 -7.984 3.227 1 80.19 125 SER A CA 1
ATOM 964 C C . SER A 1 125 ? 7.844 -9.039 4.125 1 80.19 125 SER A C 1
ATOM 966 O O . SER A 1 125 ? 8.227 -10.109 3.652 1 80.19 125 SER A O 1
ATOM 968 N N . ALA A 1 126 ? 8.023 -8.711 5.367 1 78.81 126 ALA A N 1
ATOM 969 C CA . ALA A 1 126 ? 8.398 -9.727 6.344 1 78.81 126 ALA A CA 1
ATOM 970 C C . ALA A 1 126 ? 7.273 -10.742 6.535 1 78.81 126 ALA A C 1
ATOM 972 O O . ALA A 1 126 ? 6.098 -10.375 6.578 1 78.81 126 ALA A O 1
ATOM 973 N N . LEU A 1 127 ? 7.723 -12.023 6.562 1 85.25 127 LEU A N 1
ATOM 974 C CA . LEU A 1 127 ? 6.754 -13.07 6.855 1 85.25 127 LEU A CA 1
ATOM 975 C C . LEU A 1 127 ? 6.527 -13.203 8.359 1 85.25 127 LEU A C 1
ATOM 977 O O . LEU A 1 127 ? 6.918 -14.195 8.969 1 85.25 127 LEU A O 1
ATOM 981 N N . VAL A 1 128 ? 5.922 -12.211 8.914 1 78 128 VAL A N 1
ATOM 982 C CA . VAL A 1 128 ? 5.656 -12.133 10.352 1 78 128 VAL A CA 1
ATOM 983 C C . VAL A 1 128 ? 4.574 -13.141 10.734 1 78 128 VAL A C 1
ATOM 985 O O . VAL A 1 128 ? 3.883 -13.672 9.859 1 78 128 VAL A O 1
ATOM 988 N N . PRO A 1 129 ? 4.41 -13.43 12.039 1 81.81 129 PRO A N 1
ATOM 989 C CA . PRO A 1 129 ? 3.436 -14.43 12.477 1 81.81 129 PRO A CA 1
ATOM 990 C C . PRO A 1 129 ? 2.037 -14.172 11.914 1 81.81 129 PRO A C 1
ATOM 992 O O . PRO A 1 129 ? 1.31 -15.117 11.609 1 81.81 129 PRO A O 1
ATOM 995 N N . GLY A 1 130 ? 1.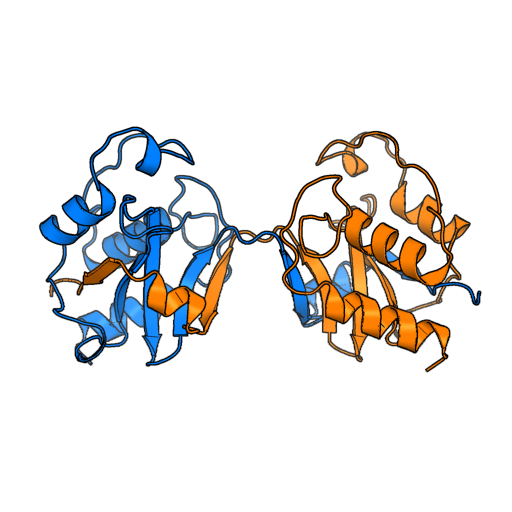642 -12.945 11.727 1 79.06 130 GLY A N 1
ATOM 996 C CA . GLY A 1 130 ? 0.345 -12.609 11.164 1 79.06 130 GLY A CA 1
ATOM 997 C C . GLY A 1 130 ? 0.148 -13.148 9.758 1 79.06 130 GLY A C 1
ATOM 998 O O . GLY A 1 130 ? -0.942 -13.609 9.406 1 79.06 130 GLY A O 1
ATOM 999 N N . TRP A 1 131 ? 1.218 -13.016 9 1 85.56 131 TRP A N 1
ATOM 1000 C CA . TRP A 1 131 ? 1.171 -13.594 7.66 1 85.56 131 TRP A CA 1
ATOM 1001 C C . TRP A 1 131 ? 1.284 -15.109 7.711 1 85.56 131 TRP A C 1
ATOM 1003 O O . TRP A 1 131 ? 0.57 -15.82 6.996 1 85.56 131 TRP A O 1
ATOM 1013 N N . LYS A 1 132 ? 2.18 -15.672 8.586 1 89.25 132 LYS A N 1
ATOM 1014 C CA . LYS A 1 132 ? 2.428 -17.109 8.664 1 89.25 132 LYS A CA 1
ATOM 1015 C C . LYS A 1 132 ? 1.151 -17.859 9.016 1 89.25 132 LYS A C 1
ATOM 1017 O O . LYS A 1 132 ? 0.883 -18.938 8.461 1 89.25 132 LYS A O 1
ATOM 1022 N N . ARG A 1 133 ? 0.338 -17.312 9.906 1 90.19 133 ARG A N 1
ATOM 1023 C CA . ARG A 1 133 ? -0.886 -17.969 10.352 1 90.19 133 ARG A CA 1
ATOM 1024 C C . ARG A 1 133 ? -1.92 -18.031 9.234 1 90.19 133 ARG A C 1
ATOM 1026 O O . ARG A 1 133 ? -2.877 -18.797 9.297 1 90.19 133 ARG A O 1
ATOM 1033 N N . ARG A 1 134 ? -1.687 -17.219 8.25 1 89.12 134 ARG A N 1
ATOM 1034 C CA . ARG A 1 134 ? -2.684 -17.109 7.191 1 89.12 134 ARG A CA 1
ATOM 1035 C C . ARG A 1 134 ? -2.291 -17.938 5.973 1 89.12 134 ARG A C 1
ATOM 1037 O O . ARG A 1 134 ? -3.031 -17.984 4.988 1 89.12 134 ARG A O 1
ATOM 1044 N N . ILE A 1 135 ? -1.204 -18.609 6.098 1 94.38 135 ILE A N 1
ATOM 1045 C CA . ILE A 1 135 ? -0.771 -19.438 4.973 1 94.38 135 ILE A CA 1
ATOM 1046 C C . ILE A 1 135 ? -1.708 -20.625 4.812 1 94.38 135 ILE A C 1
ATOM 1048 O O . ILE A 1 135 ? -1.868 -21.422 5.738 1 94.38 135 ILE A O 1
ATOM 1052 N N . ALA A 1 136 ? -2.301 -20.719 3.656 1 94.88 136 ALA A N 1
ATOM 1053 C CA . ALA A 1 136 ? -3.242 -21.781 3.344 1 94.88 136 ALA A CA 1
ATOM 1054 C C . ALA A 1 136 ? -2.543 -22.938 2.629 1 94.88 136 ALA A C 1
ATOM 1056 O O . ALA A 1 136 ? -3.018 -24.078 2.658 1 94.88 136 ALA A O 1
ATOM 1057 N N . GLY A 1 137 ? -1.448 -22.672 1.947 1 95.62 137 GLY A N 1
ATOM 1058 C CA . GLY A 1 137 ? -0.704 -23.672 1.182 1 95.62 137 GLY A CA 1
ATOM 1059 C C . GLY A 1 137 ? 0.585 -23.125 0.597 1 95.62 137 GLY A C 1
ATOM 1060 O O . GLY A 1 137 ? 0.752 -21.906 0.475 1 95.62 137 GLY A O 1
ATOM 1061 N N . THR A 1 138 ? 1.476 -24.016 0.413 1 97.12 138 THR A N 1
ATOM 1062 C CA . THR A 1 138 ? 2.758 -23.734 -0.223 1 97.12 138 THR A CA 1
ATOM 1063 C C . THR A 1 138 ? 2.941 -24.594 -1.472 1 97.12 138 THR A C 1
ATOM 1065 O O . THR A 1 138 ? 2.639 -25.781 -1.46 1 97.12 138 THR A O 1
ATOM 1068 N N . PHE A 1 139 ? 3.436 -24 -2.564 1 97.94 139 PHE A N 1
ATOM 1069 C CA . PHE A 1 139 ? 3.561 -24.688 -3.844 1 97.94 139 PHE A CA 1
ATOM 1070 C C . PHE A 1 139 ? 4.855 -24.297 -4.547 1 97.94 139 PHE A C 1
ATOM 1072 O O . PHE A 1 139 ? 5.477 -23.297 -4.195 1 97.94 139 PHE A O 1
ATOM 1079 N N . ARG A 1 140 ? 5.219 -25.156 -5.445 1 97.31 140 ARG A N 1
ATOM 1080 C CA . ARG A 1 140 ? 6.477 -24.953 -6.156 1 97.31 140 ARG A CA 1
ATOM 1081 C C . ARG A 1 140 ? 6.258 -24.969 -7.668 1 97.31 140 ARG A C 1
ATOM 1083 O O . ARG A 1 140 ? 5.508 -25.812 -8.18 1 97.31 140 ARG A O 1
ATOM 1090 N N . PHE A 1 141 ? 6.887 -23.922 -8.328 1 97.06 141 PHE A N 1
ATOM 1091 C CA . PHE A 1 141 ? 6.809 -23.906 -9.789 1 97.06 141 PHE A CA 1
ATOM 1092 C C . PHE A 1 141 ? 7.406 -25.172 -10.383 1 97.06 141 PHE A C 1
ATOM 1094 O O . PHE A 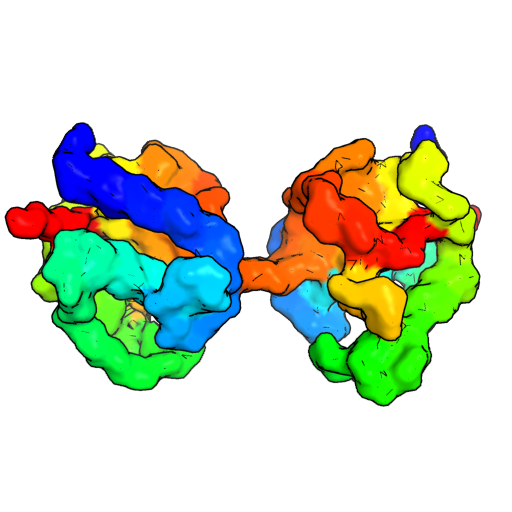1 141 ? 8.492 -25.594 -9.984 1 97.06 141 PHE A O 1
ATOM 1101 N N . PRO A 1 142 ? 6.738 -25.828 -11.359 1 94.94 142 PRO A N 1
ATOM 1102 C CA . PRO A 1 142 ? 7.344 -26.984 -12.023 1 94.94 142 PRO A CA 1
ATOM 1103 C C . PRO A 1 142 ? 8.547 -26.609 -12.883 1 94.94 142 PRO A C 1
ATOM 1105 O O . PRO A 1 142 ? 8.648 -25.469 -13.352 1 94.94 142 PRO A O 1
ATOM 1108 N N . ASP A 1 143 ? 9.469 -27.547 -13.031 1 92.38 143 ASP A N 1
ATOM 1109 C CA . ASP A 1 143 ? 10.594 -27.312 -13.93 1 92.38 143 ASP A CA 1
ATOM 1110 C C . ASP A 1 143 ? 10.133 -27.203 -15.375 1 92.38 143 ASP A C 1
ATOM 1112 O O . ASP A 1 143 ? 9.234 -27.938 -15.797 1 92.38 143 ASP A O 1
ATOM 1116 N N . PRO A 1 144 ? 10.766 -26.219 -15.977 1 85.62 144 PRO A N 1
ATOM 1117 C CA . PRO A 1 144 ? 10.367 -26.094 -17.375 1 85.62 144 PRO A CA 1
ATOM 1118 C C . PRO A 1 144 ? 10.703 -27.344 -18.188 1 85.62 144 PRO A C 1
ATOM 1120 O O . PRO A 1 144 ? 11.633 -28.078 -17.844 1 85.62 144 PRO A O 1
ATOM 1123 N N . MET B 1 1 ? 18.844 -24.406 -3.865 1 76.06 1 MET B N 1
ATOM 1124 C CA . MET B 1 1 ? 17.781 -23.781 -4.664 1 76.06 1 MET B CA 1
ATOM 1125 C C . MET B 1 1 ? 17.906 -24.188 -6.129 1 76.06 1 MET B C 1
ATOM 1127 O O . MET B 1 1 ? 18.984 -24.156 -6.699 1 76.06 1 MET B O 1
ATOM 1131 N N . SER B 1 2 ? 16.75 -24.672 -6.68 1 88.38 2 SER B N 1
ATOM 1132 C CA . SER B 1 2 ? 16.734 -25.109 -8.07 1 88.38 2 SER B CA 1
ATOM 1133 C C . SER B 1 2 ? 16.875 -23.922 -9.023 1 88.38 2 SER B C 1
ATOM 1135 O O . SER B 1 2 ? 16.703 -22.766 -8.617 1 88.38 2 SER B O 1
ATOM 1137 N N . ASP B 1 3 ? 17.312 -24.203 -10.258 1 92.81 3 ASP B N 1
ATOM 1138 C CA . ASP B 1 3 ? 17.422 -23.156 -11.273 1 92.81 3 ASP B CA 1
ATOM 1139 C C . ASP B 1 3 ? 16.078 -22.438 -11.461 1 92.81 3 ASP B C 1
ATOM 1141 O O . ASP B 1 3 ? 16.047 -21.219 -11.586 1 92.81 3 ASP B O 1
ATOM 1145 N N . THR B 1 4 ? 15.062 -23.25 -11.438 1 95.88 4 THR B N 1
ATOM 1146 C CA . THR B 1 4 ? 13.727 -22.672 -11.594 1 95.88 4 THR B CA 1
ATOM 1147 C C . THR B 1 4 ? 13.406 -21.734 -10.438 1 95.88 4 THR B C 1
ATOM 1149 O O . THR B 1 4 ? 12.906 -20.625 -10.656 1 95.88 4 THR B O 1
ATOM 1152 N N . ALA B 1 5 ? 13.727 -22.141 -9.242 1 95.56 5 ALA B N 1
ATOM 1153 C CA . ALA B 1 5 ? 13.477 -21.328 -8.062 1 95.56 5 ALA B CA 1
ATOM 1154 C C . ALA B 1 5 ? 14.242 -20 -8.125 1 95.56 5 ALA B C 1
ATOM 1156 O O . ALA B 1 5 ? 13.711 -18.953 -7.762 1 95.56 5 ALA B O 1
ATOM 1157 N N . GLN B 1 6 ? 15.438 -20.078 -8.555 1 95.5 6 GLN B N 1
ATOM 1158 C CA . GLN B 1 6 ? 16.266 -18.875 -8.68 1 95.5 6 GLN B CA 1
ATOM 1159 C C . GLN B 1 6 ? 15.672 -17.906 -9.703 1 95.5 6 GLN B C 1
ATOM 1161 O O . GLN B 1 6 ? 15.672 -16.703 -9.484 1 95.5 6 GLN B O 1
ATOM 1166 N N . LYS B 1 7 ? 15.219 -18.484 -10.789 1 96.88 7 LYS B N 1
ATOM 1167 C CA . LYS B 1 7 ? 14.609 -17.656 -11.82 1 96.88 7 LYS B CA 1
ATOM 1168 C C . LYS B 1 7 ? 13.336 -16.984 -11.312 1 96.88 7 LYS B C 1
ATOM 1170 O O . LYS B 1 7 ? 13.094 -15.805 -11.57 1 96.88 7 LYS B O 1
ATOM 1175 N N . VAL B 1 8 ? 12.555 -17.766 -10.609 1 97.5 8 VAL B N 1
ATOM 1176 C CA . VAL B 1 8 ? 11.305 -17.25 -10.055 1 97.5 8 VAL B CA 1
ATOM 1177 C C . VAL B 1 8 ? 11.602 -16.094 -9.109 1 97.5 8 VAL B C 1
ATOM 1179 O O . VAL B 1 8 ? 10.977 -15.031 -9.203 1 97.5 8 VAL B O 1
ATOM 1182 N N . LEU B 1 9 ? 12.531 -16.281 -8.227 1 96 9 LEU B N 1
ATOM 1183 C CA . LEU B 1 9 ? 12.875 -15.25 -7.246 1 96 9 LEU B CA 1
ATOM 1184 C C . LEU B 1 9 ? 13.398 -14 -7.934 1 96 9 LEU B C 1
ATOM 1186 O O . LEU B 1 9 ? 13.016 -12.883 -7.574 1 96 9 LEU B O 1
ATOM 1190 N N . ALA B 1 10 ? 14.25 -14.172 -8.922 1 95.62 10 ALA B N 1
ATOM 1191 C CA . ALA B 1 10 ? 14.789 -13.031 -9.664 1 95.62 10 ALA B CA 1
ATOM 1192 C C . ALA B 1 10 ? 13.672 -12.234 -10.344 1 95.62 10 ALA B C 1
ATOM 1194 O O . ALA B 1 10 ? 13.672 -11.008 -10.312 1 95.62 10 ALA B O 1
ATOM 1195 N N . MET B 1 11 ? 12.734 -12.93 -10.953 1 96.88 11 MET B N 1
ATOM 1196 C CA . MET B 1 11 ? 11.609 -12.258 -11.594 1 96.88 11 MET B CA 1
ATOM 1197 C C . MET B 1 11 ? 10.75 -11.531 -10.57 1 96.88 11 MET B C 1
ATOM 1199 O O . MET B 1 11 ? 10.391 -10.367 -10.773 1 96.88 11 MET B O 1
ATOM 1203 N N . ALA B 1 12 ? 10.43 -12.227 -9.516 1 96.88 12 ALA B N 1
ATOM 1204 C CA . ALA B 1 12 ? 9.633 -11.594 -8.469 1 96.88 12 ALA B CA 1
ATOM 1205 C C . ALA B 1 12 ? 10.289 -10.297 -7.992 1 96.88 12 ALA B C 1
ATOM 1207 O O . ALA B 1 12 ? 9.617 -9.281 -7.812 1 96.88 12 ALA B O 1
ATOM 1208 N N . GLU B 1 13 ? 11.57 -10.297 -7.797 1 93.12 13 GLU B N 1
ATOM 1209 C CA . GLU B 1 13 ? 12.312 -9.125 -7.348 1 93.12 13 GLU B CA 1
ATOM 1210 C C . GLU B 1 13 ? 12.234 -7.996 -8.367 1 93.12 13 GLU B C 1
ATOM 1212 O O . GLU B 1 13 ? 12.125 -6.824 -8.008 1 93.12 13 GLU B O 1
ATOM 1217 N N . SER B 1 14 ? 12.273 -8.406 -9.609 1 92.75 14 SER B N 1
ATOM 1218 C CA . SER B 1 14 ? 12.211 -7.395 -10.656 1 92.75 14 SER B CA 1
ATOM 1219 C C . SER B 1 14 ? 10.836 -6.723 -10.695 1 92.75 14 SER B C 1
ATOM 1221 O O . SER B 1 14 ? 10.695 -5.633 -11.258 1 92.75 14 SER B O 1
ATOM 1223 N N . TRP B 1 15 ? 9.797 -7.348 -10.141 1 93.81 15 TRP B N 1
ATOM 1224 C CA . TRP B 1 15 ? 8.445 -6.809 -10.148 1 93.81 15 TRP B CA 1
ATOM 1225 C C . TRP B 1 15 ? 8.242 -5.82 -9 1 93.81 15 TRP B C 1
ATOM 1227 O O . TRP B 1 15 ? 7.25 -5.098 -8.961 1 93.81 15 TRP B O 1
ATOM 1237 N N . ILE B 1 16 ? 9.125 -5.801 -8.008 1 86.75 16 ILE B N 1
ATOM 1238 C CA . ILE B 1 16 ? 8.969 -4.914 -6.859 1 86.75 16 ILE B CA 1
ATOM 1239 C C . ILE B 1 16 ? 8.836 -3.469 -7.336 1 86.75 16 ILE B C 1
ATOM 1241 O O . ILE B 1 16 ? 9.594 -3.025 -8.203 1 86.75 16 ILE B O 1
ATOM 1245 N N . GLY B 1 17 ? 7.848 -2.809 -6.836 1 79.44 17 GLY B N 1
ATOM 1246 C CA . GLY B 1 17 ? 7.578 -1.435 -7.23 1 7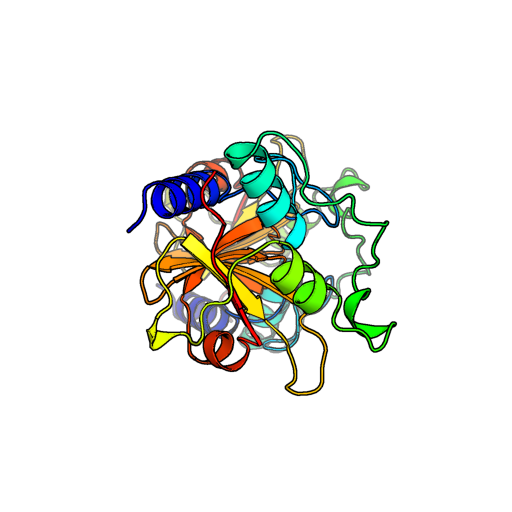9.44 17 GLY B CA 1
ATOM 1247 C C . GLY B 1 17 ? 6.453 -1.312 -8.234 1 79.44 17 GLY B C 1
ATOM 1248 O O . GLY B 1 17 ? 5.922 -0.22 -8.453 1 79.44 17 GLY B O 1
ATOM 1249 N N . THR B 1 18 ? 6.086 -2.441 -8.977 1 84 18 THR B N 1
ATOM 1250 C CA . THR B 1 18 ? 4.949 -2.426 -9.883 1 84 18 THR B CA 1
ATOM 1251 C C . THR B 1 18 ? 3.672 -2.025 -9.148 1 84 18 THR B C 1
ATOM 1253 O O . THR B 1 18 ? 3.334 -2.611 -8.117 1 84 18 THR B O 1
ATOM 1256 N N . PRO B 1 19 ? 2.98 -1.001 -9.648 1 78.69 19 PRO B N 1
ATOM 1257 C CA . PRO B 1 19 ? 1.756 -0.561 -8.977 1 78.69 19 PRO B CA 1
ATOM 1258 C C . PRO B 1 19 ? 0.693 -1.655 -8.906 1 78.69 19 PRO B C 1
ATOM 1260 O O . PRO B 1 19 ? 0.604 -2.49 -9.812 1 78.69 19 PRO B O 1
ATOM 1263 N N . TYR B 1 20 ? -0.058 -1.614 -7.812 1 85.12 20 TYR B N 1
ATOM 1264 C CA . TYR B 1 20 ? -1.181 -2.541 -7.719 1 85.12 20 TYR B CA 1
ATOM 1265 C C . TYR B 1 20 ? -2.328 -2.102 -8.625 1 85.12 20 TYR B C 1
ATOM 1267 O O . TYR B 1 20 ? -2.775 -0.954 -8.555 1 85.12 20 TYR B O 1
ATOM 1275 N N . ARG B 1 21 ? -2.721 -2.988 -9.516 1 79.19 21 ARG B N 1
ATOM 1276 C CA . ARG B 1 21 ? -3.908 -2.816 -10.344 1 79.19 21 ARG B CA 1
ATOM 1277 C C . ARG B 1 21 ? -4.68 -4.125 -10.469 1 79.19 21 ARG B C 1
ATOM 1279 O O . ARG B 1 21 ? -4.16 -5.113 -11 1 79.19 21 ARG B O 1
ATOM 1286 N N . HIS B 1 22 ? -5.918 -4.078 -9.977 1 83.38 22 HIS B N 1
ATOM 1287 C CA . HIS B 1 22 ? -6.754 -5.273 -10.016 1 83.38 22 HIS B CA 1
ATOM 1288 C C . HIS B 1 22 ? -6.852 -5.836 -11.43 1 83.38 22 HIS B C 1
ATOM 1290 O O . HIS B 1 22 ? -7.094 -5.09 -12.383 1 83.38 22 HIS B O 1
ATOM 1296 N N . GLN B 1 23 ? -6.566 -7.141 -11.609 1 88.5 23 GLN B N 1
ATOM 1297 C CA . GLN B 1 23 ? -6.727 -7.961 -12.805 1 88.5 23 GLN B CA 1
ATOM 1298 C C . GLN B 1 23 ? -5.625 -7.672 -13.82 1 88.5 23 GLN B C 1
ATOM 1300 O O . GLN B 1 23 ? -5.59 -8.273 -14.891 1 88.5 23 GLN B O 1
ATOM 1305 N N . ALA B 1 24 ? -4.734 -6.773 -13.5 1 88.62 24 ALA B N 1
ATOM 1306 C CA . ALA B 1 24 ? -3.607 -6.48 -14.383 1 88.62 24 ALA B CA 1
ATOM 1307 C C . ALA B 1 24 ? -2.455 -7.449 -14.141 1 88.62 24 ALA B C 1
ATOM 1309 O O . ALA B 1 24 ? -2.385 -8.094 -13.086 1 88.62 24 ALA B O 1
ATOM 1310 N N . SER B 1 25 ? -1.6 -7.555 -15.156 1 94.25 25 SER B N 1
ATOM 1311 C CA . SER B 1 25 ? -0.424 -8.414 -15.078 1 94.25 25 SER B CA 1
ATOM 1312 C C . SER B 1 25 ? 0.669 -7.941 -16.031 1 94.25 25 SER B C 1
ATOM 1314 O O . SER B 1 25 ? 1.016 -8.641 -16.984 1 94.25 25 SER B O 1
ATOM 1316 N N . LEU B 1 26 ? 1.139 -6.793 -15.695 1 92.5 26 LEU B N 1
ATOM 1317 C CA . LEU B 1 26 ? 2.223 -6.219 -16.484 1 92.5 26 LEU B CA 1
ATOM 1318 C C . LEU B 1 26 ? 3.256 -5.551 -15.586 1 92.5 26 LEU B C 1
ATOM 1320 O O . LEU B 1 26 ? 2.959 -4.551 -14.93 1 92.5 26 LEU B O 1
ATOM 1324 N N . SER B 1 27 ? 4.434 -6.113 -15.625 1 92.31 27 SER B N 1
ATOM 1325 C CA . SER B 1 27 ? 5.508 -5.621 -14.773 1 92.31 27 SER B CA 1
ATOM 1326 C C . SER B 1 27 ? 5.777 -4.141 -15.016 1 92.31 27 SER B C 1
ATOM 1328 O O . SER B 1 27 ? 5.828 -3.697 -16.172 1 92.31 27 SER B O 1
ATOM 1330 N N . GLY B 1 28 ? 5.879 -3.43 -13.969 1 83.25 28 GLY B N 1
ATOM 1331 C CA . GLY B 1 28 ? 6.18 -2.01 -14.047 1 83.25 28 GLY B CA 1
ATOM 1332 C C . GLY B 1 28 ? 4.953 -1.151 -14.297 1 83.25 28 GLY B C 1
ATOM 1333 O O . GLY B 1 28 ? 5 0.069 -14.133 1 83.25 28 GLY B O 1
ATOM 1334 N N . VAL B 1 29 ? 3.873 -1.737 -14.688 1 83.94 29 VAL B N 1
ATOM 1335 C CA . VAL B 1 29 ? 2.682 -0.979 -15.055 1 83.94 29 VAL B CA 1
ATOM 1336 C C . VAL B 1 29 ? 1.569 -1.247 -14.039 1 83.94 29 VAL B C 1
ATOM 1338 O O . VAL B 1 29 ? 0.98 -0.312 -13.492 1 83.94 29 VAL B O 1
ATOM 1341 N N . GLY B 1 30 ? 1.251 -2.535 -13.828 1 86.69 30 GLY B N 1
ATOM 1342 C CA . GLY B 1 30 ? 0.204 -2.869 -12.875 1 86.69 30 GLY B CA 1
ATOM 1343 C C . GLY B 1 30 ? -0.012 -4.363 -12.734 1 86.69 30 GLY B C 1
ATOM 1344 O O . GLY B 1 30 ? 0.055 -5.105 -13.711 1 86.69 30 GLY B O 1
ATOM 1345 N N . CYS B 1 31 ? -0.265 -4.789 -11.492 1 92.44 31 CYS B N 1
ATOM 1346 C CA . CYS B 1 31 ? -0.672 -6.168 -11.25 1 92.44 31 CYS B CA 1
ATOM 1347 C C . CYS B 1 31 ? -1.391 -6.297 -9.914 1 92.44 31 CYS B C 1
ATOM 1349 O O . CYS B 1 31 ? -1.268 -5.426 -9.047 1 92.44 31 CYS B O 1
ATOM 1351 N N . ASP B 1 32 ? -2.15 -7.309 -9.836 1 89.38 32 ASP B N 1
ATOM 1352 C CA . ASP B 1 32 ? -2.637 -7.75 -8.539 1 89.38 32 ASP B CA 1
ATOM 1353 C C . ASP B 1 32 ? -1.897 -9 -8.07 1 89.38 32 ASP B C 1
ATOM 1355 O O . ASP B 1 32 ? -0.887 -9.391 -8.656 1 89.38 32 ASP B O 1
ATOM 1359 N N . CYS B 1 33 ? -2.268 -9.586 -6.961 1 93.75 33 CYS B N 1
ATOM 1360 C CA . CYS B 1 33 ? -1.519 -10.719 -6.422 1 93.75 33 CYS B CA 1
ATOM 1361 C C . CYS B 1 33 ? -1.479 -11.867 -7.422 1 93.75 33 CYS B C 1
ATOM 1363 O O . CYS B 1 33 ? -0.437 -12.5 -7.605 1 93.75 33 CYS B O 1
ATOM 1365 N N . LEU B 1 34 ? -2.619 -12.141 -8.062 1 93.81 34 LEU B N 1
ATOM 1366 C CA . LEU B 1 34 ? -2.639 -13.18 -9.086 1 93.81 34 LEU B CA 1
ATOM 1367 C C . LEU B 1 34 ? -1.85 -12.742 -10.32 1 93.81 34 LEU B C 1
ATOM 1369 O O . LEU B 1 34 ? -1.131 -13.547 -10.914 1 93.81 34 LEU B O 1
ATOM 1373 N N . GLY B 1 35 ? -1.99 -11.484 -10.688 1 95.38 35 GLY B N 1
ATOM 1374 C CA . GLY B 1 35 ? -1.251 -10.953 -11.82 1 95.38 35 GLY B CA 1
ATOM 1375 C C . GLY B 1 35 ? 0.252 -11.086 -11.664 1 95.38 35 GLY B C 1
ATOM 1376 O O . GLY B 1 35 ? 0.962 -11.312 -12.648 1 95.38 35 GLY B O 1
ATOM 1377 N N . LEU B 1 36 ? 0.741 -10.883 -10.508 1 96.75 36 LEU B N 1
ATOM 1378 C CA . LEU B 1 36 ? 2.162 -11.086 -10.25 1 96.75 36 LEU B CA 1
ATOM 1379 C C . LEU B 1 36 ? 2.582 -12.516 -10.594 1 96.75 36 LEU B C 1
ATOM 1381 O O . LEU B 1 36 ? 3.559 -12.719 -11.312 1 96.75 36 LEU B O 1
ATOM 1385 N N . ILE B 1 37 ? 1.785 -13.5 -10.117 1 97.62 37 ILE B N 1
ATOM 1386 C CA . ILE B 1 37 ? 2.117 -14.898 -10.328 1 97.62 37 ILE B CA 1
ATOM 1387 C C . ILE B 1 37 ? 1.994 -15.234 -11.82 1 97.62 37 ILE B C 1
ATOM 1389 O O . ILE B 1 37 ? 2.85 -15.93 -12.375 1 97.62 37 ILE B O 1
ATOM 1393 N N . ARG B 1 38 ? 0.928 -14.703 -12.477 1 96.94 38 ARG B N 1
ATOM 1394 C CA . ARG B 1 38 ? 0.756 -14.914 -13.914 1 96.94 38 ARG B CA 1
ATOM 1395 C C . ARG B 1 38 ? 1.928 -14.328 -14.695 1 96.94 38 ARG B C 1
ATOM 1397 O O . ARG B 1 38 ? 2.406 -14.938 -15.656 1 96.94 38 ARG B O 1
ATOM 1404 N N . GLY B 1 39 ? 2.379 -13.195 -14.336 1 97.25 39 GLY B N 1
ATOM 1405 C CA . GLY B 1 39 ? 3.527 -12.578 -14.977 1 97.25 39 GLY B CA 1
ATOM 1406 C C . GLY B 1 39 ? 4.793 -13.398 -14.852 1 97.25 39 GLY B C 1
ATOM 1407 O O . GLY B 1 39 ? 5.523 -13.578 -15.836 1 97.25 39 GLY B O 1
ATOM 1408 N N . ILE B 1 40 ? 5.055 -13.867 -13.656 1 97.88 40 ILE B N 1
ATOM 1409 C CA . ILE B 1 40 ? 6.223 -14.711 -13.422 1 97.88 40 ILE B CA 1
ATOM 1410 C C . ILE B 1 40 ? 6.102 -15.992 -14.25 1 97.88 40 ILE B C 1
ATOM 1412 O O . ILE B 1 40 ? 7.07 -16.438 -14.867 1 97.88 40 ILE B O 1
ATOM 1416 N N . TRP B 1 41 ? 4.91 -16.594 -14.273 1 97.75 41 TRP B N 1
ATOM 1417 C CA . TRP B 1 41 ? 4.66 -17.797 -15.055 1 97.75 41 TRP B CA 1
ATOM 1418 C C . TRP B 1 41 ? 4.965 -17.562 -16.531 1 97.75 41 TRP B C 1
ATOM 1420 O O . TRP B 1 41 ? 5.668 -18.359 -17.172 1 97.75 41 TRP B O 1
ATOM 1430 N N . ARG B 1 42 ? 4.465 -16.5 -17.062 1 96.69 42 ARG B N 1
ATOM 1431 C CA . ARG B 1 42 ? 4.719 -16.172 -18.469 1 96.69 42 ARG B CA 1
ATOM 1432 C C . ARG B 1 42 ? 6.215 -16.047 -18.734 1 96.69 42 ARG B C 1
ATOM 1434 O O . ARG B 1 42 ? 6.699 -16.453 -19.781 1 96.69 42 ARG B O 1
ATOM 1441 N N . GLY B 1 43 ? 6.875 -15.422 -17.844 1 96.06 43 GLY B N 1
ATOM 1442 C CA . GLY B 1 43 ? 8.312 -15.266 -18 1 96.06 43 GLY B CA 1
ATOM 1443 C C . GLY B 1 43 ? 9.062 -16.594 -17.984 1 96.06 43 GLY B C 1
ATOM 1444 O O . GLY B 1 43 ? 10.07 -16.75 -18.672 1 96.06 43 GLY B O 1
ATOM 1445 N N . LEU B 1 44 ? 8.57 -17.531 -17.234 1 95.75 44 LEU B N 1
ATOM 1446 C CA . LEU B 1 44 ? 9.234 -18.828 -17.062 1 95.75 44 LEU B CA 1
ATOM 1447 C C . LEU B 1 44 ? 8.883 -19.766 -18.219 1 95.75 44 LEU B C 1
ATOM 1449 O O . LEU B 1 44 ? 9.75 -20.516 -18.688 1 95.75 44 LEU B O 1
ATOM 1453 N N . TYR B 1 45 ? 7.59 -19.75 -18.625 1 95.81 45 TYR B N 1
ATOM 1454 C CA . TYR B 1 45 ? 7.113 -20.828 -19.5 1 95.81 45 TYR B CA 1
ATOM 1455 C C . TYR B 1 45 ? 6.719 -20.297 -20.859 1 95.81 45 TYR B C 1
ATOM 1457 O O . TYR B 1 45 ? 6.527 -21.062 -21.812 1 95.81 45 TYR B O 1
ATOM 1465 N N . GLY B 1 46 ? 6.539 -19.047 -20.984 1 94.69 46 GLY B N 1
ATOM 1466 C CA . GLY B 1 46 ? 6.277 -18.438 -22.281 1 94.69 46 GLY B CA 1
ATOM 1467 C C . GLY B 1 46 ? 4.801 -18.312 -22.609 1 94.69 46 GLY B C 1
ATOM 1468 O O . GLY B 1 46 ? 4.426 -17.859 -23.688 1 94.69 46 GLY B O 1
ATOM 1469 N N . HIS B 1 47 ? 3.908 -18.797 -21.703 1 92.94 47 HIS B N 1
ATOM 1470 C CA . HIS B 1 47 ? 2.461 -18.734 -21.875 1 92.94 47 HIS B CA 1
ATOM 1471 C C . HIS B 1 47 ? 1.749 -18.594 -20.531 1 92.94 47 HIS B C 1
ATOM 1473 O O . HIS B 1 47 ? 2.379 -18.703 -19.484 1 92.94 47 HIS B O 1
ATOM 1479 N N . GLU B 1 48 ? 0.456 -18.219 -20.625 1 93.5 48 GLU B N 1
ATOM 1480 C CA . GLU B 1 48 ? -0.353 -18.172 -19.406 1 93.5 48 GLU B CA 1
ATOM 1481 C C . GLU B 1 48 ? -0.689 -19.578 -18.906 1 93.5 48 GLU B C 1
ATOM 1483 O O . GLU B 1 48 ? -0.889 -20.484 -19.703 1 93.5 48 GLU B O 1
ATOM 1488 N N . PRO B 1 49 ? -0.688 -19.75 -17.594 1 89.38 49 PRO B N 1
ATOM 1489 C CA . PRO B 1 49 ? -1.154 -21.062 -17.125 1 89.38 49 PRO B CA 1
ATOM 1490 C C . PRO B 1 49 ? -2.615 -21.328 -17.469 1 89.38 49 PRO B C 1
ATOM 1492 O O . PRO B 1 49 ? -2.961 -22.438 -17.891 1 89.38 49 PRO B O 1
ATOM 1495 N N . GLU B 1 50 ? -3.393 -20.391 -17.172 1 87.25 50 GLU B N 1
ATOM 1496 C CA . GLU B 1 50 ? -4.797 -20.375 -17.562 1 87.25 50 GLU B CA 1
ATOM 1497 C C . GLU B 1 50 ? -5.32 -18.938 -17.672 1 87.25 50 GLU B C 1
ATOM 1499 O O . GLU B 1 50 ? -4.75 -18.016 -17.094 1 87.25 50 GLU B O 1
ATOM 1504 N N . LEU B 1 51 ? -6.277 -18.781 -18.5 1 76.75 51 LEU B N 1
ATOM 1505 C CA . LEU B 1 51 ? -6.883 -17.453 -18.609 1 76.75 51 LEU B CA 1
ATOM 1506 C C . LEU B 1 51 ? -7.926 -17.25 -17.516 1 76.75 51 LEU B C 1
ATOM 1508 O O . LEU B 1 51 ? -8.961 -17.922 -17.5 1 76.75 51 LEU B O 1
ATOM 1512 N N . PRO B 1 52 ? -7.551 -16.422 -16.609 1 71.75 52 PRO B N 1
ATOM 1513 C CA . PRO B 1 52 ? -8.578 -16.219 -15.578 1 71.75 52 PRO B CA 1
ATOM 1514 C C . PRO B 1 52 ? -9.805 -15.477 -16.094 1 71.75 52 PRO B C 1
ATOM 1516 O O . PRO B 1 52 ? -9.672 -14.586 -16.938 1 71.75 52 PRO B O 1
ATOM 1519 N N . PRO B 1 53 ? -11 -16.031 -15.742 1 71.5 53 PRO B N 1
ATOM 1520 C CA . PRO B 1 53 ? -12.156 -15.18 -16.016 1 71.5 53 PRO B CA 1
ATOM 1521 C C . PRO B 1 53 ? -12.094 -13.844 -15.281 1 71.5 53 PRO B C 1
ATOM 1523 O O . PRO B 1 53 ? -11.289 -13.688 -14.352 1 71.5 53 PRO B O 1
ATOM 1526 N N . PRO B 1 54 ? -12.812 -12.859 -15.773 1 71.06 54 PRO B N 1
ATOM 1527 C CA . PRO B 1 54 ? -12.898 -11.641 -14.961 1 71.06 54 PRO B CA 1
ATOM 1528 C C . PRO B 1 54 ? -13.328 -11.93 -13.523 1 71.06 54 PRO B C 1
ATOM 1530 O O . PRO B 1 54 ? -14.188 -12.773 -13.289 1 71.06 54 PRO B O 1
ATOM 1533 N N . TYR B 1 55 ? -12.492 -11.516 -12.648 1 69.56 55 TYR B N 1
ATOM 1534 C CA . TYR B 1 55 ? -12.836 -11.781 -11.258 1 69.56 55 TYR B CA 1
ATOM 1535 C C . TYR B 1 55 ? -12.992 -10.484 -10.469 1 69.56 55 TYR B C 1
ATOM 1537 O O . TYR B 1 55 ? -12.328 -9.492 -10.766 1 69.56 55 TYR B O 1
ATOM 1545 N N . ALA B 1 56 ? -14.109 -10.492 -9.633 1 66.88 56 ALA B N 1
ATOM 1546 C CA . ALA B 1 56 ? -14.367 -9.344 -8.773 1 66.88 56 ALA B CA 1
ATOM 1547 C C . ALA B 1 56 ? -13.383 -9.289 -7.609 1 66.88 56 ALA B C 1
ATOM 1549 O O . ALA B 1 56 ? -12.766 -10.305 -7.27 1 66.88 56 ALA B O 1
ATOM 1550 N N . PRO B 1 57 ? -13.172 -8.086 -7.039 1 62.62 57 PRO B N 1
ATOM 1551 C CA . PRO B 1 57 ? -12.273 -7.977 -5.891 1 62.62 57 PRO B CA 1
ATOM 1552 C C . PRO B 1 57 ? -12.602 -8.977 -4.785 1 62.62 57 PRO B C 1
ATOM 1554 O O . PRO B 1 57 ? -11.711 -9.398 -4.039 1 62.62 57 PRO B O 1
ATOM 1557 N N . ASP B 1 58 ? -13.961 -9.367 -4.754 1 62.59 58 ASP B N 1
ATOM 1558 C CA . ASP B 1 58 ? -14.406 -10.273 -3.703 1 62.59 58 ASP B CA 1
ATOM 1559 C C . ASP B 1 58 ? -14.625 -11.688 -4.254 1 62.59 58 ASP B C 1
ATOM 1561 O O . ASP B 1 58 ? -15.344 -12.484 -3.658 1 62.59 58 ASP B O 1
ATOM 1565 N N . TRP B 1 59 ? -14.055 -11.984 -5.398 1 57.94 59 TRP B N 1
ATOM 1566 C CA . TRP B 1 59 ? -14.266 -13.211 -6.152 1 57.94 59 TRP B CA 1
ATOM 1567 C C . TRP B 1 59 ? -14.078 -14.438 -5.262 1 57.94 59 TRP B C 1
ATOM 1569 O O . TRP B 1 59 ? -14.742 -15.461 -5.445 1 57.94 59 TRP B O 1
ATOM 1579 N N . ALA B 1 60 ? -13.227 -14.477 -4.367 1 59.09 60 ALA B N 1
ATOM 1580 C CA . ALA B 1 60 ? -12.914 -15.664 -3.568 1 59.09 60 ALA B CA 1
ATOM 1581 C C . ALA B 1 60 ? -14.016 -15.961 -2.561 1 59.09 60 ALA B C 1
ATOM 1583 O O . ALA B 1 60 ? -14.203 -17.109 -2.154 1 59.09 60 ALA B O 1
ATOM 1584 N N . GLU B 1 61 ? -14.844 -14.906 -2.27 1 61.31 61 GLU B N 1
ATOM 1585 C CA . GLU B 1 61 ? -15.891 -15.062 -1.263 1 61.31 61 GLU B CA 1
ATOM 1586 C C . GLU B 1 61 ? -17.156 -15.664 -1.867 1 61.31 61 GLU B C 1
ATOM 1588 O O . GLU B 1 61 ? -17.969 -16.25 -1.152 1 61.31 61 GLU B O 1
ATOM 1593 N N . ARG B 1 62 ? -17.547 -15.453 -3.072 1 57.28 62 ARG B N 1
ATOM 1594 C CA . ARG B 1 62 ? -18.875 -15.719 -3.617 1 57.28 62 ARG B CA 1
ATOM 1595 C C . ARG B 1 62 ? -19.016 -17.188 -3.986 1 57.28 62 ARG B C 1
ATOM 1597 O O . ARG B 1 62 ? -20.141 -17.719 -4.031 1 57.28 62 ARG B O 1
ATOM 1604 N N . GLY B 1 63 ? -18.078 -17.906 -4.285 1 54.06 63 GLY B N 1
ATOM 1605 C CA . GLY B 1 63 ? -18.422 -19.172 -4.898 1 54.06 63 GLY B CA 1
ATOM 1606 C C . GLY B 1 63 ? -17.969 -20.375 -4.086 1 54.06 63 GLY B C 1
ATOM 1607 O O . GLY B 1 63 ? -18.141 -21.516 -4.512 1 54.06 63 GLY B O 1
ATOM 1608 N N . GLY B 1 64 ? -18.078 -20.375 -2.766 1 62.69 64 GLY B N 1
ATOM 1609 C CA . GLY B 1 64 ? -17.797 -21.516 -1.906 1 62.69 64 GLY B CA 1
ATOM 1610 C C . GLY B 1 64 ? -16.547 -22.266 -2.295 1 62.69 64 GLY B C 1
ATOM 1611 O O . GLY B 1 64 ? -16.047 -23.094 -1.533 1 62.69 64 GLY B O 1
ATOM 1612 N N . GLU B 1 65 ? -16.094 -22.109 -3.543 1 78.31 65 GLU B N 1
ATOM 1613 C CA . GLU B 1 65 ? -14.945 -22.906 -3.979 1 78.31 65 GLU B CA 1
ATOM 1614 C C . GLU B 1 65 ? -13.641 -22.125 -3.803 1 78.31 65 GLU B C 1
ATOM 1616 O O . GLU B 1 65 ? -13.602 -20.906 -4.027 1 78.31 65 GLU B O 1
ATOM 1621 N N . ASP B 1 66 ? -12.648 -22.812 -3.297 1 90.81 66 ASP B N 1
ATOM 1622 C CA . ASP B 1 66 ? -11.312 -22.25 -3.164 1 90.81 66 ASP B CA 1
ATOM 1623 C C . ASP B 1 66 ? -10.562 -22.297 -4.496 1 90.81 66 ASP B C 1
ATOM 1625 O O . ASP B 1 66 ? -9.758 -23.203 -4.734 1 90.81 66 ASP B O 1
ATOM 1629 N N . ARG B 1 67 ? -10.883 -21.406 -5.363 1 88.88 67 ARG B N 1
ATOM 1630 C CA . ARG B 1 67 ? -10.422 -21.391 -6.746 1 88.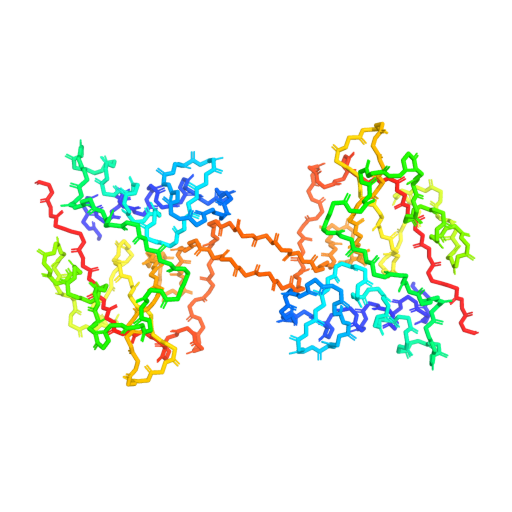88 67 ARG B CA 1
ATOM 1631 C C . ARG B 1 67 ? -8.906 -21.25 -6.816 1 88.88 67 ARG B C 1
ATOM 1633 O O . ARG B 1 67 ? -8.258 -21.859 -7.668 1 88.88 67 ARG B O 1
ATOM 1640 N N . LEU B 1 68 ? -8.305 -20.453 -5.957 1 92.56 68 LEU B N 1
ATOM 1641 C CA . LEU B 1 68 ? -6.855 -20.266 -5.961 1 92.56 68 LEU B CA 1
ATOM 1642 C C . LEU B 1 68 ? -6.141 -21.547 -5.555 1 92.56 68 LEU B C 1
ATOM 1644 O O . LEU B 1 68 ? -5.141 -21.938 -6.168 1 92.56 68 LEU B O 1
ATOM 1648 N N . MET B 1 69 ? -6.742 -22.172 -4.57 1 94.75 69 MET B N 1
ATOM 1649 C CA . MET B 1 69 ? -6.188 -23.453 -4.137 1 94.75 69 MET B CA 1
ATOM 1650 C C . MET B 1 69 ? -6.277 -24.484 -5.246 1 94.75 69 MET B C 1
ATOM 1652 O O . MET B 1 69 ? -5.312 -25.203 -5.512 1 94.75 69 MET B O 1
ATOM 1656 N N . ALA B 1 70 ? -7.434 -24.562 -5.863 1 93.94 70 ALA B N 1
ATOM 1657 C CA . ALA B 1 70 ? -7.625 -25.5 -6.957 1 93.94 70 ALA B CA 1
ATOM 1658 C C . ALA B 1 70 ? -6.648 -25.234 -8.102 1 93.94 70 ALA B C 1
ATOM 1660 O O . ALA B 1 70 ? -6.055 -26.156 -8.648 1 93.94 70 ALA B O 1
ATOM 1661 N N . ALA B 1 71 ? -6.469 -24.047 -8.461 1 94.31 71 ALA B N 1
ATOM 1662 C CA . ALA B 1 71 ? -5.539 -23.672 -9.523 1 94.31 71 ALA B CA 1
ATOM 1663 C C . ALA B 1 71 ? -4.102 -24.016 -9.133 1 94.31 71 ALA B C 1
ATOM 1665 O O . ALA B 1 71 ? -3.334 -24.516 -9.961 1 94.31 71 ALA B O 1
ATOM 1666 N N . ALA B 1 72 ? -3.717 -23.703 -7.922 1 96.19 72 ALA B N 1
ATOM 1667 C CA . ALA B 1 72 ? -2.369 -24 -7.449 1 96.19 72 ALA B CA 1
ATOM 1668 C C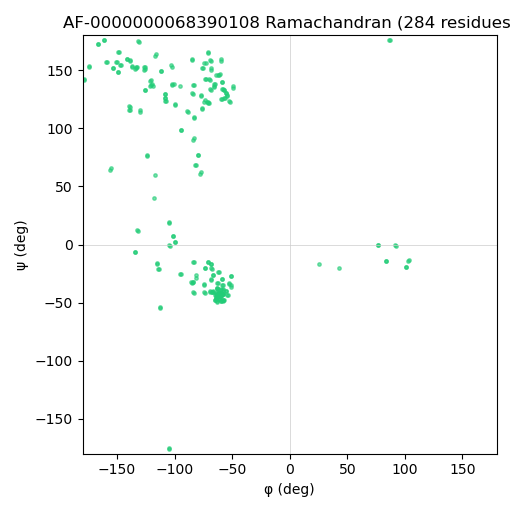 . ALA B 1 72 ? -2.086 -25.5 -7.539 1 96.19 72 ALA B C 1
ATOM 1670 O O . ALA B 1 72 ? -1.028 -25.906 -8.023 1 96.19 72 ALA B O 1
ATOM 1671 N N . LYS B 1 73 ? -3.053 -26.266 -7.152 1 95.94 73 LYS B N 1
ATOM 1672 C CA . LYS B 1 73 ? -2.887 -27.719 -7.176 1 95.94 73 LYS B CA 1
ATOM 1673 C C . LYS B 1 73 ? -2.801 -28.234 -8.609 1 95.94 73 LYS B C 1
ATOM 1675 O O . LYS B 1 73 ? -2.125 -29.234 -8.875 1 95.94 73 LYS B O 1
ATOM 1680 N N . ARG B 1 74 ? -3.459 -27.562 -9.508 1 95.5 74 ARG B N 1
ATOM 1681 C CA . ARG B 1 74 ? -3.465 -27.984 -10.906 1 95.5 74 ARG B CA 1
ATOM 1682 C C . ARG B 1 74 ? -2.133 -27.656 -11.578 1 95.5 74 ARG B C 1
ATOM 1684 O O . ARG B 1 74 ? -1.646 -28.438 -12.406 1 95.5 74 ARG B O 1
ATOM 1691 N N . HIS B 1 75 ? -1.494 -26.562 -11.195 1 96.5 75 HIS B N 1
ATOM 1692 C CA . HIS B 1 75 ? -0.414 -26.047 -12.031 1 96.5 75 HIS B CA 1
ATOM 1693 C C . HIS B 1 75 ? 0.931 -26.141 -11.32 1 96.5 75 HIS B C 1
ATOM 1695 O O . HIS B 1 75 ? 1.983 -26.078 -11.961 1 96.5 75 HIS B O 1
ATOM 1701 N N . PHE B 1 76 ? 0.908 -26.234 -10.023 1 97.44 76 PHE B N 1
ATOM 1702 C CA . PHE B 1 76 ? 2.139 -26.219 -9.242 1 97.44 76 PHE B CA 1
ATOM 1703 C C . PHE B 1 76 ? 2.33 -27.547 -8.516 1 97.44 76 PHE B C 1
ATOM 1705 O O . PHE B 1 76 ? 1.417 -28.375 -8.469 1 97.44 76 PHE B O 1
ATOM 1712 N N . LEU B 1 77 ? 3.574 -27.766 -8.055 1 97.06 77 LEU B N 1
ATOM 1713 C CA . LEU B 1 77 ? 3.857 -28.891 -7.18 1 97.06 77 LEU B CA 1
ATOM 1714 C C . LEU B 1 77 ? 3.549 -28.547 -5.73 1 97.06 77 LEU B C 1
ATOM 1716 O O . LEU B 1 77 ? 3.863 -27.438 -5.27 1 97.06 77 LEU B O 1
ATOM 1720 N N . THR B 1 78 ? 2.941 -29.469 -5.059 1 97.19 78 THR B N 1
ATOM 1721 C CA . THR B 1 78 ? 2.604 -29.234 -3.66 1 97.19 78 THR B CA 1
ATOM 1722 C C . THR B 1 78 ? 3.836 -29.375 -2.773 1 97.19 78 THR B C 1
ATOM 1724 O O . THR B 1 78 ? 4.594 -30.328 -2.906 1 97.19 78 THR B O 1
ATOM 1727 N N . VAL B 1 79 ? 4.098 -28.391 -1.952 1 96.69 79 VAL B N 1
ATOM 1728 C CA . VAL B 1 79 ? 5.074 -28.453 -0.87 1 96.69 79 VAL B CA 1
ATOM 1729 C C . VAL B 1 79 ? 4.363 -28.703 0.455 1 96.69 79 VAL B C 1
ATOM 1731 O O . VAL B 1 79 ? 3.469 -27.953 0.846 1 96.69 79 VAL B O 1
ATOM 1734 N N . PRO B 1 80 ? 4.656 -29.734 1.108 1 92.19 80 PRO B N 1
ATOM 1735 C CA . PRO B 1 80 ? 3.857 -30.234 2.232 1 92.19 80 PRO B CA 1
ATOM 1736 C C . PRO B 1 80 ? 3.705 -29.203 3.348 1 92.19 80 PRO B C 1
ATOM 1738 O O . PRO B 1 80 ? 2.709 -29.219 4.078 1 92.19 80 PRO B O 1
ATOM 1741 N N . GLY B 1 81 ? 4.727 -28.391 3.596 1 91.06 81 GLY B N 1
ATOM 1742 C CA . GLY B 1 81 ? 4.656 -27.406 4.652 1 91.06 81 GLY B CA 1
ATOM 1743 C C . GLY B 1 81 ? 5.766 -26.375 4.574 1 91.06 81 GLY B C 1
ATOM 1744 O O . GLY B 1 81 ? 6.648 -26.469 3.719 1 91.06 81 GLY B O 1
ATOM 1745 N N . MET B 1 82 ? 5.652 -25.375 5.414 1 92.06 82 MET B N 1
ATOM 1746 C CA . MET B 1 82 ? 6.605 -24.281 5.41 1 92.06 82 MET B CA 1
ATOM 1747 C C . MET B 1 82 ? 8.016 -24.766 5.734 1 92.06 82 MET B C 1
ATOM 1749 O O . MET B 1 82 ? 9 -24.156 5.316 1 92.06 82 MET B O 1
ATOM 1753 N N . GLU B 1 83 ? 8.133 -25.922 6.434 1 93.25 83 GLU B N 1
ATOM 1754 C CA . GLU B 1 83 ? 9.43 -26.484 6.789 1 93.25 83 GLU B CA 1
ATOM 1755 C C . GLU B 1 83 ? 10.195 -26.938 5.547 1 93.25 83 GLU B C 1
ATOM 1757 O O . GLU B 1 83 ? 11.43 -26.953 5.547 1 93.25 83 GLU B O 1
ATOM 1762 N N . GLU B 1 84 ? 9.5 -27.25 4.547 1 95.38 84 GLU B N 1
ATOM 1763 C CA . GLU B 1 84 ? 10.117 -27.719 3.305 1 95.38 84 GLU B CA 1
ATOM 1764 C C . GLU B 1 84 ? 10.078 -26.625 2.232 1 95.38 84 GLU B C 1
ATOM 1766 O O . GLU B 1 84 ? 10.547 -26.844 1.112 1 95.38 84 GLU B O 1
ATOM 1771 N N . ALA B 1 85 ? 9.508 -25.5 2.592 1 95.5 85 ALA B N 1
ATOM 1772 C CA . ALA B 1 85 ? 9.391 -24.406 1.635 1 95.5 85 ALA B CA 1
ATOM 1773 C C . ALA B 1 85 ? 10.75 -23.781 1.341 1 95.5 85 ALA B C 1
ATOM 1775 O O . ALA B 1 85 ? 11.617 -23.734 2.215 1 95.5 85 ALA B O 1
ATOM 1776 N N . GLN B 1 86 ? 10.984 -23.406 0.159 1 95.75 86 GLN B N 1
ATOM 1777 C CA . GLN B 1 86 ? 12.203 -22.75 -0.297 1 95.75 86 GLN B CA 1
ATOM 1778 C C . GLN B 1 86 ? 11.891 -21.438 -1.013 1 95.75 86 GLN B C 1
ATOM 1780 O O . GLN B 1 86 ? 10.797 -21.266 -1.563 1 95.75 86 GLN B O 1
ATOM 1785 N N . PRO B 1 87 ? 12.914 -20.469 -0.967 1 96.38 87 PRO B N 1
ATOM 1786 C CA . PRO B 1 87 ? 12.703 -19.266 -1.772 1 96.38 87 PRO B CA 1
ATOM 1787 C C . PRO B 1 87 ? 12.297 -19.578 -3.209 1 96.38 87 PRO B C 1
ATOM 1789 O O . PRO B 1 87 ? 12.852 -20.5 -3.828 1 96.38 87 PRO B O 1
ATOM 1792 N N . GLY B 1 88 ? 11.344 -18.906 -3.695 1 97.56 88 GLY B N 1
ATOM 1793 C CA . GLY B 1 88 ? 10.812 -19.172 -5.02 1 97.56 88 GLY B CA 1
ATOM 1794 C C . GLY B 1 88 ? 9.484 -19.906 -4.996 1 97.56 88 GLY B C 1
ATOM 1795 O O . GLY B 1 88 ? 8.781 -19.953 -6.004 1 97.56 88 GLY B O 1
ATOM 1796 N N . ASP B 1 89 ? 9.148 -20.438 -3.832 1 98.06 89 ASP B N 1
ATOM 1797 C CA . ASP B 1 89 ? 7.879 -21.141 -3.705 1 98.06 89 ASP B CA 1
ATOM 1798 C C . ASP B 1 89 ? 6.715 -20.156 -3.625 1 98.06 89 ASP B C 1
ATOM 1800 O O . ASP B 1 89 ? 6.879 -19.031 -3.156 1 98.06 89 ASP B O 1
ATOM 1804 N N . LEU B 1 90 ? 5.543 -20.594 -4.074 1 98.25 90 LEU B N 1
ATOM 1805 C CA . LEU B 1 90 ? 4.281 -19.859 -4.012 1 98.25 90 LEU B CA 1
ATOM 1806 C C . LEU B 1 90 ? 3.604 -20.062 -2.66 1 98.25 90 LEU B C 1
ATOM 1808 O O . LEU B 1 90 ? 3.471 -21.188 -2.184 1 98.25 90 LEU B O 1
ATOM 1812 N N . LEU B 1 91 ? 3.227 -18.953 -2.076 1 97.62 91 LEU B N 1
ATOM 1813 C CA . LEU B 1 91 ? 2.426 -18.984 -0.857 1 97.62 91 LEU B CA 1
ATOM 1814 C C . LEU B 1 91 ? 0.994 -18.531 -1.136 1 97.62 91 LEU B C 1
ATOM 1816 O O . LEU B 1 91 ? 0.773 -17.5 -1.769 1 97.62 91 LEU B O 1
ATOM 1820 N N . LEU B 1 92 ? 0.049 -19.312 -0.693 1 97 92 LEU B N 1
ATOM 1821 C CA . LEU B 1 92 ? -1.356 -18.938 -0.688 1 97 92 LEU B CA 1
ATOM 1822 C C . LEU B 1 92 ? -1.801 -18.516 0.711 1 97 92 LEU B C 1
ATOM 1824 O O . LEU B 1 92 ? -1.437 -19.156 1.698 1 97 92 LEU B O 1
ATOM 1828 N N . PHE B 1 93 ? -2.574 -17.438 0.799 1 93.94 93 PHE B N 1
ATOM 1829 C CA . PHE B 1 93 ? -3.045 -16.922 2.08 1 93.94 93 PHE B CA 1
ATOM 1830 C C . PHE B 1 93 ? -4.566 -16.906 2.127 1 93.94 93 PHE B C 1
ATOM 1832 O O . PHE B 1 93 ? -5.223 -16.625 1.12 1 93.94 93 PHE B O 1
ATOM 1839 N N . ARG B 1 94 ? -5.09 -17.234 3.268 1 92.38 94 ARG B N 1
ATOM 1840 C CA . ARG B 1 94 ? -6.512 -17.047 3.551 1 92.38 94 ARG B CA 1
ATOM 1841 C C . ARG B 1 94 ? -6.711 -16.25 4.84 1 92.38 94 ARG B C 1
ATOM 1843 O O . ARG B 1 94 ? -5.883 -16.312 5.75 1 92.38 94 ARG B O 1
ATOM 1850 N N . TRP B 1 95 ? -7.734 -15.539 4.934 1 83.44 95 TRP B N 1
ATOM 1851 C CA . TRP B 1 95 ? -7.961 -14.633 6.051 1 83.44 95 TRP B CA 1
ATOM 1852 C C . TRP B 1 95 ? -8.57 -15.367 7.238 1 83.44 95 TRP B C 1
ATOM 1854 O O . TRP B 1 95 ? -8.312 -15.023 8.391 1 83.44 95 TRP B O 1
ATOM 1864 N N . ARG B 1 96 ? -9.359 -16.375 6.918 1 84.5 96 ARG B N 1
ATOM 1865 C CA . ARG B 1 96 ? -9.922 -17.25 7.938 1 84.5 96 ARG B CA 1
ATOM 1866 C C . ARG B 1 96 ? -9.766 -18.719 7.547 1 84.5 96 ARG B C 1
ATOM 1868 O O . ARG B 1 96 ? -9.719 -19.047 6.359 1 84.5 96 ARG B O 1
ATOM 1875 N N . ALA B 1 97 ? -9.703 -19.609 8.547 1 86.19 97 ALA B N 1
ATOM 1876 C CA . ALA B 1 97 ? -9.453 -21.016 8.32 1 86.19 97 ALA B CA 1
ATOM 1877 C C . ALA B 1 97 ? -10.508 -21.641 7.41 1 86.19 97 ALA B C 1
ATOM 1879 O O . ALA B 1 97 ? -10.211 -22.5 6.59 1 86.19 97 ALA B O 1
ATOM 1880 N N . ASP B 1 98 ? -11.664 -21.125 7.469 1 87 98 ASP B N 1
ATOM 1881 C CA . ASP B 1 98 ? -12.766 -21.703 6.711 1 87 98 ASP B CA 1
ATOM 1882 C C . ASP B 1 98 ? -13.039 -20.906 5.441 1 87 98 ASP B C 1
ATOM 1884 O O . ASP B 1 98 ? -14.008 -21.172 4.73 1 87 98 ASP B O 1
ATOM 1888 N N . ALA B 1 99 ? -12.219 -20.031 5.203 1 88.44 99 ALA B N 1
ATOM 1889 C CA . ALA B 1 99 ? -12.406 -19.203 4.02 1 88.44 99 ALA B CA 1
ATOM 1890 C C . ALA B 1 99 ? -11.477 -19.625 2.889 1 88.44 99 ALA B C 1
ATOM 1892 O O . ALA B 1 99 ? -10.438 -20.25 3.135 1 88.44 99 ALA B O 1
ATOM 1893 N N . ALA B 1 100 ? -11.93 -19.359 1.758 1 90.44 100 ALA B N 1
ATOM 1894 C CA . ALA B 1 100 ? -11.086 -19.609 0.592 1 90.44 100 ALA B CA 1
ATOM 1895 C C . ALA B 1 100 ? -9.82 -18.75 0.632 1 90.44 100 ALA B C 1
ATOM 1897 O O . ALA B 1 100 ? -9.828 -17.656 1.193 1 90.44 100 ALA B O 1
ATOM 1898 N N . ALA B 1 101 ? -8.656 -19.328 0.102 1 93.19 101 ALA B N 1
ATOM 1899 C CA . ALA B 1 101 ? -7.461 -18.516 -0.098 1 93.19 101 ALA B CA 1
ATOM 1900 C C . ALA B 1 101 ? -7.75 -17.344 -1.037 1 93.19 101 ALA B C 1
ATOM 1902 O O . ALA B 1 101 ? -8.461 -17.5 -2.035 1 93.19 101 ALA B O 1
ATOM 1903 N N . LYS B 1 102 ? -7.176 -16.141 -0.715 1 89.69 102 LYS B N 1
ATOM 1904 C CA . LYS B 1 102 ? -7.52 -14.953 -1.483 1 89.69 102 LYS B CA 1
ATOM 1905 C C . LYS B 1 102 ? -6.27 -14.148 -1.842 1 89.69 102 LYS B C 1
ATOM 1907 O O . LYS B 1 102 ? -6.355 -13.125 -2.518 1 89.69 102 LYS B O 1
ATOM 1912 N N . HIS B 1 103 ? -5.191 -14.516 -1.362 1 91.06 103 HIS B N 1
ATOM 1913 C CA . HIS B 1 103 ? -3.951 -13.789 -1.606 1 91.06 103 HIS B CA 1
ATOM 1914 C C . HIS B 1 103 ? -2.799 -14.75 -1.895 1 91.06 103 HIS B C 1
ATOM 1916 O O . HIS B 1 103 ? -2.883 -15.938 -1.582 1 91.06 103 HIS B O 1
ATOM 1922 N N . LEU B 1 104 ? -1.869 -14.281 -2.611 1 95.62 104 LEU B N 1
ATOM 1923 C CA . LEU B 1 104 ? -0.707 -15.117 -2.895 1 95.62 104 LEU B CA 1
ATOM 1924 C C . LEU B 1 104 ? 0.542 -14.266 -3.086 1 95.62 104 LEU B C 1
ATOM 1926 O O . LEU B 1 104 ? 0.443 -13.07 -3.369 1 95.62 104 LEU B O 1
ATOM 1930 N N . GLY B 1 105 ? 1.677 -14.859 -2.893 1 97.19 105 GLY B N 1
ATOM 1931 C CA . GLY B 1 105 ? 2.99 -14.25 -3.027 1 97.19 105 GLY B CA 1
ATOM 1932 C C . GLY B 1 105 ? 4.105 -15.266 -3.189 1 97.19 105 GLY B C 1
ATOM 1933 O O . GLY B 1 105 ? 3.857 -16.469 -3.197 1 97.19 105 GLY B O 1
ATOM 1934 N N . ILE B 1 106 ? 5.297 -14.766 -3.391 1 98 106 ILE B N 1
ATOM 1935 C CA . ILE B 1 106 ? 6.48 -15.602 -3.594 1 98 106 ILE B CA 1
ATOM 1936 C C . ILE B 1 106 ? 7.379 -15.523 -2.365 1 98 106 ILE B C 1
ATOM 1938 O O . ILE B 1 106 ? 7.793 -14.438 -1.953 1 98 106 ILE B O 1
ATOM 1942 N N . LEU B 1 107 ? 7.672 -16.672 -1.789 1 97.06 107 LEU B N 1
ATOM 1943 C CA . LEU B 1 107 ? 8.625 -16.734 -0.69 1 97.06 107 LEU B CA 1
ATOM 1944 C C . LEU B 1 107 ? 9.992 -16.203 -1.127 1 97.06 107 LEU B C 1
ATOM 1946 O O . LEU B 1 107 ? 10.516 -16.609 -2.17 1 97.06 107 LEU B O 1
ATOM 1950 N N . ALA B 1 108 ? 10.531 -15.227 -0.424 1 95.19 108 ALA B N 1
ATOM 1951 C CA . ALA B 1 108 ? 11.805 -14.586 -0.737 1 95.19 108 ALA B CA 1
ATOM 1952 C C . ALA B 1 108 ? 12.766 -14.672 0.446 1 95.19 108 ALA B C 1
ATOM 1954 O O . ALA B 1 108 ? 13.117 -13.648 1.039 1 95.19 108 ALA B O 1
ATOM 1955 N N . GLY B 1 109 ? 13.328 -15.734 0.679 1 90.25 109 GLY B N 1
ATOM 1956 C CA . GLY B 1 109 ? 14.062 -16.062 1.891 1 90.25 109 GLY B CA 1
ATOM 1957 C C . GLY B 1 109 ? 13.188 -16.625 2.99 1 90.25 109 GLY B C 1
ATOM 1958 O O . GLY B 1 109 ? 11.969 -16.719 2.832 1 90.25 109 GLY B O 1
ATOM 1959 N N . PRO B 1 110 ? 13.773 -17.031 4.105 1 88.81 110 PRO B N 1
ATOM 1960 C CA . PRO B 1 110 ? 13.016 -17.734 5.145 1 88.81 110 PRO B CA 1
ATOM 1961 C C . PRO B 1 110 ? 12.039 -16.812 5.875 1 88.81 110 PRO B C 1
ATOM 1963 O O . PRO B 1 110 ? 11.078 -17.297 6.488 1 88.81 110 PRO B O 1
ATOM 1966 N N . GLU B 1 111 ? 12.203 -15.508 5.73 1 87.25 111 GLU B N 1
ATOM 1967 C CA . GLU B 1 111 ? 11.398 -14.641 6.582 1 87.25 111 GLU B CA 1
ATOM 1968 C C . GLU B 1 111 ? 10.742 -13.523 5.773 1 87.25 111 GLU B C 1
ATOM 1970 O O . GLU B 1 111 ? 10.266 -12.539 6.336 1 87.25 111 GLU B O 1
ATOM 1975 N N . HIS B 1 112 ? 10.781 -13.641 4.469 1 88.75 112 HIS B N 1
ATOM 1976 C CA . HIS B 1 112 ? 10.188 -12.609 3.627 1 88.75 112 HIS B CA 1
ATOM 1977 C C . HIS B 1 112 ? 9.43 -13.219 2.449 1 88.75 112 HIS B C 1
ATOM 1979 O O . HIS B 1 112 ? 9.656 -14.383 2.1 1 88.75 112 HIS B O 1
ATOM 1985 N N . PHE B 1 113 ? 8.523 -12.469 1.91 1 92.62 113 PHE B N 1
ATOM 1986 C CA . PHE B 1 113 ? 7.836 -12.836 0.679 1 92.62 113 PHE B CA 1
ATOM 1987 C C . PHE B 1 113 ? 7.496 -11.602 -0.145 1 92.62 113 PHE B C 1
ATOM 1989 O O . PHE B 1 113 ? 7.461 -10.484 0.382 1 92.62 113 PHE B O 1
ATOM 1996 N N . ILE B 1 114 ? 7.367 -11.797 -1.403 1 93.56 114 ILE B N 1
ATOM 1997 C CA . ILE B 1 114 ? 7.047 -10.742 -2.357 1 93.56 114 ILE B CA 1
ATOM 1998 C C . ILE B 1 114 ? 5.617 -10.922 -2.863 1 93.56 114 ILE B C 1
ATOM 2000 O O . ILE B 1 114 ? 5.23 -12.016 -3.279 1 93.56 114 ILE B O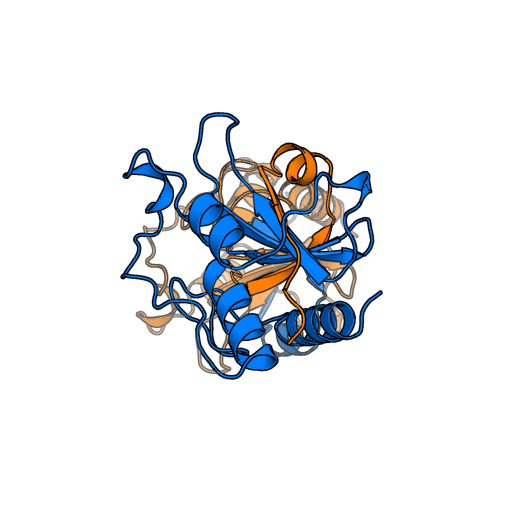 1
ATOM 2004 N N . HIS B 1 115 ? 4.844 -9.852 -2.723 1 93.69 115 HIS B N 1
ATOM 2005 C CA . HIS B 1 115 ? 3.445 -9.906 -3.133 1 93.69 115 HIS B CA 1
ATOM 2006 C C . HIS B 1 115 ? 2.957 -8.547 -3.617 1 93.69 115 HIS B C 1
ATOM 2008 O O . HIS B 1 115 ? 3.541 -7.512 -3.275 1 93.69 115 HIS B O 1
ATOM 2014 N N . ALA B 1 116 ? 2.035 -8.633 -4.562 1 90.88 116 ALA B N 1
ATOM 2015 C CA . ALA B 1 116 ? 1.287 -7.418 -4.883 1 90.88 116 ALA B CA 1
ATOM 2016 C C . ALA B 1 116 ? 0.235 -7.125 -3.816 1 90.88 116 ALA B C 1
ATOM 2018 O O . ALA B 1 116 ? -0.652 -7.945 -3.568 1 90.88 116 ALA B O 1
ATOM 2019 N N . TYR B 1 117 ? 0.44 -6.07 -3.25 1 77.69 117 TYR B N 1
ATOM 2020 C CA . TYR B 1 117 ? -0.383 -5.793 -2.078 1 77.69 117 TYR B CA 1
ATOM 2021 C C . TYR B 1 117 ? -0.996 -4.398 -2.16 1 77.69 117 TYR B C 1
ATOM 2023 O O . TYR B 1 117 ? -0.3 -3.424 -2.451 1 77.69 117 TYR B O 1
ATOM 2031 N N . GLU B 1 118 ? -2.23 -4.512 -2.238 1 66.06 118 GLU B N 1
ATOM 2032 C CA . GLU B 1 118 ? -2.92 -3.236 -2.072 1 66.06 118 GLU B CA 1
ATOM 2033 C C . GLU B 1 118 ? -2.986 -2.83 -0.602 1 66.06 118 GLU B C 1
ATOM 2035 O O . GLU B 1 118 ? -3.688 -3.463 0.191 1 66.06 118 GLU B O 1
ATOM 2040 N N . GLN B 1 119 ? -1.879 -2.66 -0.002 1 59.09 119 GLN B N 1
ATOM 2041 C CA . GLN B 1 119 ? -2.066 -2.205 1.372 1 59.09 119 GLN B CA 1
ATOM 2042 C C . GLN B 1 119 ? -2.002 -0.684 1.461 1 59.09 119 GLN B C 1
ATOM 2044 O O . GLN B 1 119 ? -1.098 -0.062 0.9 1 59.09 119 GLN B O 1
ATOM 2049 N N . ALA B 1 120 ? -3.105 -0.203 1.482 1 62.91 120 ALA B N 1
ATOM 2050 C CA . ALA B 1 120 ? -3.219 1.22 1.793 1 62.91 120 ALA B CA 1
ATOM 2051 C C . ALA B 1 120 ? -3.211 1.455 3.301 1 62.91 120 ALA B C 1
ATOM 2053 O O . ALA B 1 120 ? -4.074 0.947 4.02 1 62.91 120 ALA B O 1
ATOM 2054 N N . ALA B 1 121 ? -1.887 1.692 3.818 1 74.94 121 ALA B N 1
ATOM 2055 C CA . ALA B 1 121 ? -1.832 2.004 5.242 1 74.94 121 ALA B CA 1
ATOM 2056 C C . ALA B 1 121 ? -0.975 3.24 5.504 1 74.94 121 ALA B C 1
ATOM 2058 O O . ALA B 1 121 ? -0.412 3.818 4.57 1 74.94 121 ALA B O 1
ATOM 2059 N N . VAL B 1 122 ? -0.941 3.666 6.699 1 85.56 122 VAL B N 1
ATOM 2060 C CA . VAL B 1 122 ? 0.08 4.598 7.164 1 85.56 122 VAL B CA 1
ATOM 2061 C C . VAL B 1 122 ? 1.429 3.887 7.254 1 85.56 122 VAL B C 1
ATOM 2063 O O . VAL B 1 122 ? 1.542 2.838 7.895 1 85.56 122 VAL B O 1
ATOM 2066 N N . VAL B 1 123 ? 2.482 4.391 6.531 1 81.88 123 VAL B N 1
ATOM 2067 C CA . VAL B 1 123 ? 3.791 3.752 6.438 1 81.88 123 VAL B CA 1
ATOM 2068 C C . VAL B 1 123 ? 4.891 4.793 6.641 1 81.88 123 VAL B C 1
ATOM 2070 O O . VAL B 1 123 ? 4.648 5.992 6.5 1 81.88 123 VAL B O 1
ATOM 2073 N N . ARG B 1 124 ? 6.07 4.34 7.18 1 84.81 124 ARG B N 1
ATOM 2074 C CA . ARG B 1 124 ? 7.301 5.125 7.148 1 84.81 124 ARG B CA 1
ATOM 2075 C C . ARG B 1 124 ? 8.086 4.855 5.867 1 84.81 124 ARG B C 1
ATOM 2077 O O . ARG B 1 124 ? 8.508 3.725 5.621 1 84.81 124 ARG B O 1
ATOM 2084 N N . SER B 1 125 ? 8.203 5.836 5.059 1 80.12 125 SER B N 1
ATOM 2085 C CA . SER B 1 125 ? 8.891 5.68 3.781 1 80.12 125 SER B CA 1
ATOM 2086 C C . SER B 1 125 ? 10.195 6.473 3.76 1 80.12 125 SER B C 1
ATOM 2088 O O . SER B 1 125 ? 10.336 7.473 4.465 1 80.12 125 SER B O 1
ATOM 2090 N N . ALA B 1 126 ? 11.164 5.977 3.033 1 78.44 126 ALA B N 1
ATOM 2091 C CA . ALA B 1 126 ? 12.352 6.777 2.768 1 78.44 126 ALA B CA 1
ATOM 2092 C C . ALA B 1 126 ? 12.016 7.996 1.913 1 78.44 126 ALA B C 1
ATOM 2094 O O . ALA B 1 126 ? 11.227 7.902 0.975 1 78.44 126 ALA B O 1
ATOM 2095 N N . LEU B 1 127 ? 12.609 9.125 2.355 1 85.38 127 LEU B N 1
ATOM 2096 C CA . LEU B 1 127 ? 12.461 10.328 1.551 1 85.38 127 LEU B CA 1
ATOM 2097 C C . LEU B 1 127 ? 13.461 10.344 0.4 1 85.38 127 LEU B C 1
ATOM 2099 O O . LEU B 1 127 ? 14.383 11.164 0.385 1 85.38 127 LEU B O 1
ATOM 2103 N N . VAL B 1 128 ? 13.258 9.469 -0.519 1 78.06 128 VAL B N 1
ATOM 2104 C CA . VAL B 1 128 ? 14.133 9.305 -1.673 1 78.06 128 VAL B CA 1
ATOM 2105 C C . VAL B 1 128 ? 13.969 10.484 -2.625 1 78.06 128 VAL B C 1
ATOM 2107 O O . VAL B 1 128 ? 13.008 11.25 -2.512 1 78.06 128 VAL B O 1
ATOM 2110 N N . PRO B 1 129 ? 14.906 10.648 -3.582 1 81.88 129 PRO B N 1
ATOM 2111 C CA . PRO B 1 129 ? 14.852 11.797 -4.492 1 81.88 129 PRO B CA 1
ATOM 2112 C C . PRO B 1 129 ? 13.492 11.922 -5.188 1 81.88 129 PRO B C 1
ATOM 2114 O O . PRO B 1 129 ? 13.023 13.039 -5.426 1 81.88 129 PRO B O 1
ATOM 2117 N N . GLY B 1 130 ? 12.828 10.852 -5.496 1 79.31 130 GLY B N 1
ATOM 2118 C CA . GLY B 1 130 ? 11.516 10.883 -6.117 1 79.31 130 GLY B CA 1
ATOM 2119 C C . GLY B 1 130 ? 10.477 11.602 -5.277 1 79.31 130 GLY B C 1
ATOM 2120 O O . GLY B 1 130 ? 9.641 12.336 -5.812 1 79.31 130 GLY B O 1
ATOM 2121 N N . TRP B 1 131 ? 10.547 11.312 -4.004 1 85.69 131 TRP B N 1
ATOM 2122 C CA . TRP B 1 131 ? 9.656 12.023 -3.088 1 85.69 131 TRP B CA 1
ATOM 2123 C C . TRP B 1 131 ? 10.117 13.461 -2.883 1 85.69 131 TRP B C 1
ATOM 2125 O O . TRP B 1 131 ? 9.305 14.383 -2.867 1 85.69 131 TRP B O 1
ATOM 2135 N N . LYS B 1 132 ? 11.469 13.703 -2.738 1 89.25 132 LYS B N 1
ATOM 2136 C CA . LYS B 1 132 ? 12.008 15.023 -2.457 1 89.25 132 LYS B CA 1
ATOM 2137 C C . LYS B 1 132 ? 11.648 16.016 -3.561 1 89.25 132 LYS B C 1
ATOM 2139 O O . LYS B 1 132 ? 11.305 17.172 -3.283 1 89.25 132 LYS B O 1
ATOM 2144 N N . ARG B 1 133 ? 11.664 15.586 -4.816 1 90.31 133 ARG B N 1
ATOM 2145 C CA . ARG B 1 133 ? 11.367 16.453 -5.953 1 90.31 133 ARG B CA 1
ATOM 2146 C C . ARG B 1 133 ? 9.898 16.859 -5.973 1 90.31 133 ARG B C 1
ATOM 2148 O O . ARG B 1 133 ? 9.523 17.812 -6.645 1 90.31 133 ARG B O 1
ATOM 2155 N N . ARG B 1 134 ? 9.133 16.125 -5.223 1 89.31 134 ARG B N 1
ATOM 2156 C CA . ARG B 1 134 ? 7.691 16.344 -5.273 1 89.31 134 ARG B CA 1
ATOM 2157 C C . ARG B 1 134 ? 7.23 17.188 -4.094 1 89.31 134 ARG B C 1
ATOM 2159 O O . ARG B 1 134 ? 6.047 17.531 -3.984 1 89.31 134 ARG B O 1
ATOM 2166 N N . ILE B 1 135 ? 8.164 17.594 -3.299 1 94.5 135 ILE B N 1
ATOM 2167 C CA . ILE B 1 135 ? 7.785 18.406 -2.148 1 94.5 135 ILE B CA 1
ATOM 2168 C C . ILE B 1 135 ? 7.348 19.797 -2.617 1 94.5 135 ILE B C 1
ATOM 2170 O O . ILE B 1 135 ? 8.117 20.5 -3.264 1 94.5 135 ILE B O 1
ATOM 2174 N N . ALA B 1 136 ? 6.145 20.125 -2.277 1 94.94 136 ALA B N 1
ATOM 2175 C CA . ALA B 1 136 ? 5.562 21.422 -2.656 1 94.94 136 ALA B CA 1
ATOM 2176 C C . ALA B 1 136 ? 5.738 22.453 -1.544 1 94.94 136 ALA B C 1
ATOM 2178 O O . ALA B 1 136 ? 5.723 23.656 -1.8 1 94.94 136 ALA B O 1
ATOM 2179 N N . GLY B 1 137 ? 5.863 22.016 -0.305 1 95.69 137 GLY B N 1
ATOM 2180 C CA . GLY B 1 137 ? 5.988 22.891 0.854 1 95.69 137 GLY B CA 1
ATOM 2181 C C . GLY B 1 137 ? 6.246 22.125 2.143 1 95.69 137 GLY B C 1
ATOM 2182 O O . GLY B 1 137 ? 5.984 20.922 2.225 1 95.69 137 GLY B O 1
ATOM 2183 N N . THR B 1 138 ? 6.875 22.812 3.008 1 97.12 138 THR B N 1
ATOM 2184 C CA . THR B 1 138 ? 7.148 22.312 4.352 1 97.12 138 THR B CA 1
ATOM 2185 C C . THR B 1 138 ? 6.531 23.234 5.402 1 97.12 138 THR B C 1
ATOM 2187 O O . THR B 1 138 ? 6.621 24.469 5.293 1 97.12 138 THR B O 1
ATOM 2190 N N . PHE B 1 139 ? 5.902 22.672 6.438 1 97.94 139 PHE B N 1
ATOM 2191 C CA . PHE B 1 139 ? 5.188 23.438 7.449 1 97.94 139 PHE B CA 1
ATOM 2192 C C . PHE B 1 139 ? 5.395 22.828 8.836 1 97.94 139 PHE B C 1
ATOM 2194 O O . PHE B 1 139 ? 5.82 21.688 8.961 1 97.94 139 PHE B O 1
ATOM 2201 N N . ARG B 1 140 ? 5.156 23.688 9.789 1 97.38 140 ARG B N 1
ATOM 2202 C CA . ARG B 1 140 ? 5.375 23.281 11.18 1 97.38 140 ARG B CA 1
ATOM 2203 C C . ARG B 1 140 ? 4.121 23.5 12.016 1 97.38 140 ARG B C 1
ATOM 2205 O O . ARG B 1 140 ? 3.455 24.531 11.891 1 97.38 140 ARG B O 1
ATOM 2212 N N . PHE B 1 141 ? 3.781 22.406 12.82 1 97.12 141 PHE B N 1
ATOM 2213 C CA . PHE B 1 141 ? 2.648 22.562 13.734 1 97.12 141 PHE B CA 1
ATOM 2214 C C . PHE B 1 141 ? 2.879 23.719 14.695 1 97.12 141 PHE B C 1
ATOM 2216 O O . PHE B 1 141 ? 3.957 23.844 15.281 1 97.12 141 PHE B O 1
ATOM 2223 N N . PRO B 1 142 ? 1.875 24.594 14.906 1 95 142 PRO B N 1
ATOM 2224 C CA . PRO B 1 142 ? 2.027 25.656 15.914 1 95 142 PRO B CA 1
ATOM 2225 C C . PRO B 1 142 ? 2.062 25.109 17.344 1 95 142 PRO B C 1
ATOM 2227 O O . PRO B 1 142 ? 1.519 24.031 17.609 1 95 142 PRO B O 1
ATOM 2230 N N . ASP B 1 143 ? 2.766 25.812 18.203 1 92.5 143 ASP B N 1
ATOM 2231 C CA . ASP B 1 143 ? 2.758 25.422 19.609 1 92.5 143 ASP B CA 1
ATOM 2232 C C . ASP B 1 143 ? 1.367 25.594 20.219 1 92.5 143 ASP B C 1
ATOM 2234 O O . ASP B 1 143 ? 0.656 26.547 19.906 1 92.5 143 ASP B O 1
ATOM 2238 N N . PRO B 1 144 ? 1.094 24.547 21 1 85.69 144 PRO B N 1
ATOM 2239 C CA . PRO B 1 144 ? -0.223 24.688 21.625 1 85.69 144 PRO B CA 1
ATOM 2240 C C . PRO B 1 144 ? -0.323 25.906 22.547 1 85.69 144 PRO B C 1
ATOM 2242 O O . PRO B 1 144 ? 0.69 26.359 23.078 1 85.69 144 PRO B O 1
#

Nearest PDB structures (foldseek):
  7v6s-assembly2_B  TM=6.536E-01  e=6.535E-05  Escherichia coli K-12
  4hpe-assembly2_B  TM=6.595E-01  e=3.978E-04  Clostridioides difficile 630
  4hpe-assembly4_D  TM=6.673E-01  e=5.491E-04  Clostridioides difficile 630
  8v3w-assembly1_b  TM=8.055E-01  e=8.245E-03  Clostridioides difficile
  7v6s-assembly2_B  TM=6.532E-01  e=6.591E-05  Escherichia coli K-12